Protein AF-A0A0S7EMF2-F1 (afdb_monomer)

Mean predicted aligned error: 13.0 Å

Structure (mmCIF, N/CA/C/O backbone):
data_AF-A0A0S7EMF2-F1
#
_entry.id   AF-A0A0S7EMF2-F1
#
loop_
_atom_site.group_PDB
_atom_site.id
_atom_site.type_symbol
_atom_site.label_atom_id
_atom_site.label_alt_id
_atom_site.label_comp_id
_atom_site.label_asym_id
_atom_site.label_entity_id
_atom_site.label_seq_id
_atom_site.pdbx_PDB_ins_code
_atom_site.Cartn_x
_atom_site.Cartn_y
_atom_site.Cartn_z
_atom_site.occupancy
_atom_site.B_iso_or_equiv
_atom_site.auth_seq_id
_atom_site.auth_comp_id
_atom_site.auth_asym_id
_atom_site.auth_atom_id
_atom_site.pdbx_PDB_model_num
ATOM 1 N N . MET A 1 1 ? -33.535 37.444 -24.839 1.00 36.41 1 MET A N 1
ATOM 2 C CA . MET A 1 1 ? -33.497 36.324 -25.807 1.00 36.41 1 MET A CA 1
ATOM 3 C C . MET A 1 1 ? -33.051 35.074 -25.059 1.00 36.41 1 MET A C 1
ATOM 5 O O . MET A 1 1 ? -32.005 35.110 -24.431 1.00 36.41 1 MET A O 1
ATOM 9 N N . LYS A 1 2 ? -33.898 34.038 -25.018 1.00 32.03 2 LYS A N 1
ATOM 10 C CA . LYS A 1 2 ? -33.643 32.737 -24.376 1.00 32.03 2 LYS A CA 1
ATOM 11 C C . LYS A 1 2 ? -33.110 31.759 -25.428 1.00 32.03 2 LYS A C 1
ATOM 13 O O . LYS A 1 2 ? -33.773 31.595 -26.446 1.00 32.03 2 LYS A O 1
ATOM 18 N N . THR A 1 3 ? -32.023 31.049 -25.145 1.00 31.34 3 THR A N 1
ATOM 19 C CA . THR A 1 3 ? -31.577 29.853 -25.895 1.00 31.34 3 THR A CA 1
ATOM 20 C C . THR A 1 3 ? -30.886 28.922 -24.897 1.00 31.34 3 THR A C 1
ATOM 22 O O . THR A 1 3 ? -29.822 29.252 -24.394 1.00 31.34 3 THR A O 1
ATOM 25 N N . LYS A 1 4 ? -31.631 27.989 -24.292 1.00 31.55 4 LYS A N 1
ATOM 26 C CA . LYS A 1 4 ? -31.914 26.599 -24.718 1.00 31.55 4 LYS A CA 1
ATOM 27 C C . LYS A 1 4 ? -30.734 25.646 -24.477 1.00 31.55 4 LYS A C 1
ATOM 29 O O . LYS A 1 4 ? -29.791 25.591 -25.253 1.00 31.55 4 LYS A O 1
ATOM 34 N N . PHE A 1 5 ? -30.883 24.880 -23.394 1.00 27.97 5 PHE A N 1
ATOM 35 C CA . PHE A 1 5 ? -30.209 23.616 -23.116 1.00 27.97 5 PHE A CA 1
ATOM 36 C C . PHE A 1 5 ? -30.425 22.625 -24.264 1.00 27.97 5 PHE A C 1
ATOM 38 O O . PHE A 1 5 ? -31.537 22.519 -24.786 1.00 27.97 5 PHE A O 1
ATOM 45 N N . ILE A 1 6 ? -29.379 21.876 -24.608 1.00 32.88 6 ILE A N 1
ATOM 46 C CA . ILE A 1 6 ? -29.449 20.742 -25.527 1.00 32.88 6 ILE A CA 1
ATOM 47 C C . ILE A 1 6 ? -28.964 19.515 -24.753 1.00 32.88 6 ILE A C 1
ATOM 49 O O . ILE A 1 6 ? -27.791 19.415 -24.402 1.00 32.88 6 ILE A O 1
ATOM 53 N N . ASN A 1 7 ? -29.901 18.616 -24.456 1.00 26.92 7 ASN A N 1
ATOM 54 C CA . ASN A 1 7 ? -29.639 17.279 -23.936 1.00 26.92 7 ASN A CA 1
ATOM 55 C C . ASN A 1 7 ? -29.044 16.423 -25.060 1.00 26.92 7 ASN A C 1
ATOM 57 O O . ASN A 1 7 ? -29.725 16.147 -26.046 1.00 26.92 7 ASN A O 1
ATOM 61 N N . GLY A 1 8 ? -27.798 15.985 -24.894 1.00 27.83 8 GLY A N 1
ATOM 62 C CA . GLY A 1 8 ? -27.188 14.925 -25.693 1.00 27.83 8 GLY A CA 1
ATOM 63 C C . GLY A 1 8 ? -27.142 13.639 -24.879 1.00 27.83 8 GLY A C 1
ATOM 64 O O . GLY A 1 8 ? -26.197 13.416 -24.129 1.00 27.83 8 GLY A O 1
ATOM 65 N N . VAL A 1 9 ? -28.182 12.815 -25.001 1.00 28.70 9 VAL A N 1
ATOM 66 C CA . VAL A 1 9 ? -28.206 11.446 -24.476 1.00 28.70 9 VAL A CA 1
ATOM 67 C C . VAL A 1 9 ? -27.346 10.598 -25.413 1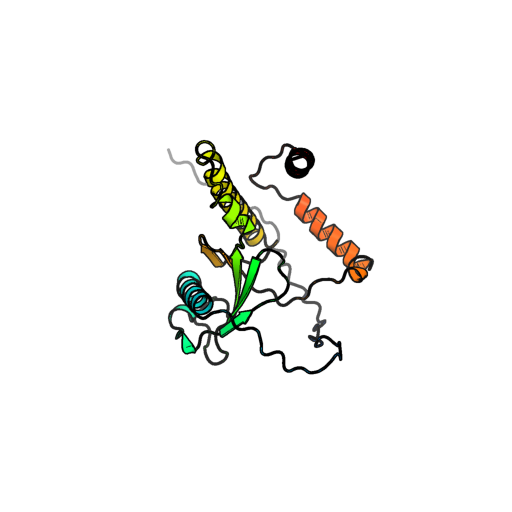.00 28.70 9 VAL A C 1
ATOM 69 O O . VAL A 1 9 ? -27.753 10.336 -26.541 1.00 28.70 9 VAL A O 1
ATOM 72 N N . SER A 1 10 ? -26.152 10.200 -24.971 1.00 29.09 10 SER A N 1
ATOM 73 C CA . SER A 1 10 ? -25.382 9.143 -25.631 1.00 29.09 10 SER A CA 1
ATOM 74 C C . SER A 1 10 ? -25.535 7.868 -24.815 1.00 29.09 10 SER A C 1
ATOM 76 O O . SER A 1 10 ? -25.008 7.740 -23.710 1.00 29.09 10 SER A O 1
ATOM 78 N N . SER A 1 11 ? -26.338 6.955 -25.347 1.00 30.16 11 SER A N 1
ATOM 79 C CA . SER A 1 11 ? -26.525 5.599 -24.857 1.00 30.16 11 SER A CA 1
ATOM 80 C C . SER A 1 11 ? -25.292 4.758 -25.189 1.00 30.16 11 SER A C 1
ATOM 82 O O . SER A 1 11 ? -25.141 4.306 -26.324 1.00 30.16 11 SER A O 1
ATOM 84 N N . SER A 1 12 ? -24.442 4.518 -24.192 1.00 30.59 12 SER A N 1
ATOM 85 C CA . SER A 1 12 ? -23.452 3.438 -24.220 1.00 30.59 12 SER A CA 1
ATOM 86 C C . SER A 1 12 ? -23.908 2.343 -23.253 1.00 30.59 12 SER A C 1
ATOM 88 O O . SER A 1 12 ? -24.332 2.665 -22.140 1.00 30.59 12 SER A O 1
ATOM 90 N N . PRO A 1 13 ? -23.875 1.061 -23.651 1.00 27.44 13 PRO A N 1
ATOM 91 C CA . PRO A 1 13 ? -24.400 -0.018 -22.832 1.00 27.44 13 PRO A CA 1
ATOM 92 C C . PRO A 1 13 ? -23.550 -0.173 -21.570 1.00 27.44 13 PRO A C 1
ATOM 94 O O . PRO A 1 13 ? -22.331 -0.333 -21.635 1.00 27.44 13 PRO A O 1
ATOM 97 N N . SER A 1 14 ? -24.223 -0.128 -20.420 1.00 28.78 14 SER A N 1
ATOM 98 C CA . SER A 1 14 ? -23.693 -0.583 -19.139 1.00 28.78 14 SER A CA 1
ATOM 99 C C . SER A 1 14 ? -23.385 -2.073 -19.262 1.00 28.78 14 SER A C 1
ATOM 101 O O . SER A 1 14 ? -24.259 -2.921 -19.105 1.00 28.78 14 SER A O 1
ATOM 103 N N . MET A 1 15 ? -22.141 -2.391 -19.608 1.00 25.92 15 MET A N 1
ATOM 104 C CA . MET A 1 15 ? -21.583 -3.710 -19.359 1.00 25.92 15 MET A CA 1
ATOM 105 C C . MET A 1 15 ? -21.140 -3.691 -17.903 1.00 25.92 15 MET A C 1
ATOM 107 O O . MET A 1 15 ? -20.011 -3.326 -17.583 1.00 25.92 15 MET A O 1
ATOM 111 N N . SER A 1 16 ? -22.071 -4.027 -17.014 1.00 27.95 16 SER A N 1
ATOM 112 C CA . SER A 1 16 ? -21.753 -4.486 -15.672 1.00 27.95 16 SER A CA 1
ATOM 113 C C . SER A 1 16 ? -20.813 -5.680 -15.816 1.00 27.95 16 SER A C 1
ATOM 115 O O . SER A 1 16 ? -21.239 -6.812 -16.038 1.00 27.95 16 SER A O 1
ATOM 117 N N . LEU A 1 17 ? -19.508 -5.414 -15.741 1.00 30.27 17 LEU A N 1
ATOM 118 C CA . LEU A 1 17 ? -18.501 -6.450 -15.605 1.00 30.27 17 LEU A CA 1
ATOM 119 C C . LEU A 1 17 ? -18.659 -6.991 -14.186 1.00 30.27 17 LEU A C 1
ATOM 121 O O . LEU A 1 17 ? -18.035 -6.522 -13.237 1.00 30.27 17 LEU A O 1
ATOM 125 N N . GLY A 1 18 ? -19.587 -7.936 -14.036 1.00 25.14 18 GLY A N 1
ATOM 126 C CA . GLY A 1 18 ? -19.612 -8.803 -12.878 1.00 25.14 18 GLY A CA 1
ATOM 127 C C . GLY A 1 18 ? -18.210 -9.371 -12.735 1.00 25.14 18 GLY A C 1
ATOM 128 O O . GLY A 1 18 ? -17.687 -9.976 -13.673 1.00 25.14 18 GLY A O 1
ATOM 129 N N . LEU A 1 19 ? -17.587 -9.118 -11.585 1.00 30.31 19 LEU A N 1
ATOM 130 C CA . LEU A 1 19 ? -16.434 -9.881 -11.149 1.00 30.31 19 LEU A CA 1
ATOM 131 C C . LEU A 1 19 ? -16.859 -11.350 -11.235 1.00 30.31 19 LEU A C 1
ATOM 133 O O . LEU A 1 19 ? -17.616 -11.841 -10.396 1.00 30.31 19 LEU A O 1
ATOM 137 N N . LEU A 1 20 ? -16.405 -12.043 -12.276 1.00 26.67 20 LEU A N 1
ATOM 138 C CA . LEU A 1 20 ? -16.342 -13.491 -12.287 1.00 26.67 20 LEU A CA 1
ATOM 139 C C . LEU A 1 20 ? -15.291 -13.840 -11.238 1.00 26.67 20 LEU A C 1
ATOM 141 O O . LEU A 1 20 ? -14.114 -14.021 -11.533 1.00 26.67 20 LEU A O 1
ATOM 145 N N . VAL A 1 21 ? -15.739 -13.863 -9.982 1.00 29.97 21 VAL A N 1
ATOM 146 C CA . VAL A 1 21 ? -15.106 -14.613 -8.909 1.00 29.97 21 VAL A CA 1
ATOM 147 C C . VAL A 1 21 ? -15.189 -16.060 -9.373 1.00 29.97 21 VAL A C 1
ATOM 149 O O . VAL A 1 21 ? -16.163 -16.766 -9.122 1.00 29.97 21 VAL A O 1
ATOM 152 N N . THR A 1 22 ? -14.207 -16.476 -10.168 1.00 30.36 22 THR A N 1
ATOM 153 C CA . THR A 1 22 ? -13.995 -17.882 -10.468 1.00 30.36 22 THR A CA 1
ATOM 154 C C . THR A 1 22 ? -13.831 -18.574 -9.127 1.00 30.36 22 THR A C 1
ATOM 156 O O . THR A 1 22 ? -12.934 -18.231 -8.356 1.00 30.36 22 THR A O 1
ATOM 159 N N . ALA A 1 23 ? -14.758 -19.484 -8.843 1.00 30.70 23 ALA A N 1
ATOM 160 C CA . ALA A 1 23 ? -14.917 -20.223 -7.603 1.00 30.70 23 ALA A CA 1
ATOM 161 C C . ALA A 1 23 ? -13.781 -21.234 -7.371 1.00 30.70 23 ALA A C 1
ATOM 163 O O . ALA A 1 23 ? -14.020 -22.425 -7.214 1.00 30.70 23 ALA A O 1
ATOM 164 N N . ASN A 1 24 ? -12.545 -20.747 -7.311 1.00 29.64 24 ASN A N 1
ATOM 165 C CA . ASN A 1 24 ? -11.439 -21.452 -6.693 1.00 29.64 24 ASN A CA 1
ATOM 166 C C . ASN A 1 24 ? -11.180 -20.738 -5.375 1.00 29.64 24 ASN A C 1
ATOM 168 O O . ASN A 1 24 ? -10.445 -19.754 -5.315 1.00 29.64 24 ASN A O 1
ATOM 172 N N . ALA A 1 25 ? -11.847 -21.211 -4.322 1.00 29.81 25 ALA A N 1
ATOM 173 C CA . ALA A 1 25 ? -11.453 -20.900 -2.962 1.00 29.81 25 ALA A CA 1
ATOM 174 C C . ALA A 1 25 ? -9.990 -21.336 -2.812 1.00 29.81 25 ALA A C 1
ATOM 176 O O . ALA A 1 25 ? -9.698 -22.522 -2.658 1.00 29.81 25 ALA A O 1
ATOM 177 N N . LEU A 1 26 ? -9.064 -20.383 -2.932 1.00 29.53 26 LEU A N 1
ATOM 178 C CA . LEU A 1 26 ? -7.673 -20.592 -2.572 1.00 29.53 26 LEU A CA 1
ATOM 179 C C . LEU A 1 26 ? -7.663 -20.757 -1.059 1.00 29.53 26 LEU A C 1
ATOM 181 O O . LEU A 1 26 ? -7.693 -19.794 -0.296 1.00 29.53 26 LEU A O 1
ATOM 185 N N . HIS A 1 27 ? -7.728 -22.017 -0.647 1.00 28.03 27 HIS A N 1
ATOM 186 C CA . HIS A 1 27 ? -7.485 -22.420 0.717 1.00 28.03 27 HIS A CA 1
ATOM 187 C C . HIS A 1 27 ? -6.097 -21.900 1.088 1.00 28.03 27 HIS A C 1
ATOM 189 O O . HIS A 1 27 ? -5.113 -22.233 0.425 1.00 28.03 27 HIS A O 1
ATOM 195 N N . VAL A 1 28 ? -6.039 -21.040 2.105 1.00 33.50 28 VAL A N 1
ATOM 196 C CA . VAL A 1 28 ? -4.788 -20.598 2.717 1.00 33.50 28 VAL A CA 1
ATOM 197 C C . VAL A 1 28 ? -4.144 -21.848 3.303 1.00 33.50 28 VAL A C 1
ATOM 199 O O . VAL A 1 28 ? -4.496 -22.280 4.398 1.00 33.50 28 VAL A O 1
ATOM 202 N N . GLN A 1 29 ? -3.264 -22.487 2.537 1.00 28.48 29 GLN A N 1
ATOM 203 C CA . GLN A 1 29 ? -2.394 -23.506 3.094 1.00 28.48 29 GLN A CA 1
ATOM 204 C C . GLN A 1 29 ? -1.383 -22.781 3.987 1.00 28.48 29 GLN A C 1
ATOM 206 O O . GLN A 1 29 ? -0.770 -21.813 3.527 1.00 28.48 29 GLN A O 1
ATOM 211 N N . PRO A 1 30 ? -1.233 -23.182 5.259 1.00 31.12 30 PRO A N 1
ATOM 212 C CA . PRO A 1 30 ? -0.135 -22.688 6.069 1.00 31.12 30 PRO A CA 1
ATOM 213 C C . PRO A 1 30 ? 1.178 -23.149 5.429 1.00 31.12 30 PRO A C 1
ATOM 215 O O . PRO A 1 30 ? 1.268 -24.290 4.963 1.00 31.12 30 PRO A O 1
ATOM 218 N N . ASP A 1 31 ? 2.168 -22.253 5.394 1.00 31.53 31 ASP A N 1
ATOM 219 C CA . ASP A 1 31 ? 3.513 -22.522 4.885 1.00 31.53 31 ASP A CA 1
ATOM 220 C C . ASP A 1 31 ? 4.017 -23.862 5.430 1.00 31.53 31 ASP A C 1
ATOM 222 O O . ASP A 1 31 ? 4.249 -24.030 6.630 1.00 31.53 31 ASP A O 1
ATOM 226 N N . THR A 1 32 ? 4.148 -24.851 4.547 1.00 35.28 32 THR A N 1
ATOM 227 C CA . THR A 1 32 ? 4.704 -26.154 4.905 1.00 35.28 32 THR A CA 1
ATOM 228 C C . THR A 1 32 ? 6.218 -26.047 4.824 1.00 35.28 32 THR A C 1
ATOM 230 O O . THR A 1 32 ? 6.848 -26.457 3.854 1.00 35.28 32 THR A O 1
ATOM 233 N N . GLN A 1 33 ? 6.806 -25.469 5.866 1.00 36.78 33 GLN A N 1
ATOM 234 C CA . GLN A 1 33 ? 8.204 -25.688 6.199 1.00 36.78 33 GLN A CA 1
ATOM 235 C C . GLN A 1 33 ? 8.241 -26.183 7.645 1.00 36.78 33 GLN A C 1
ATOM 237 O O . GLN A 1 33 ? 8.227 -25.407 8.599 1.00 36.78 33 GLN A O 1
ATOM 242 N N . GLU A 1 34 ? 8.200 -27.510 7.805 1.00 37.88 34 GLU A N 1
ATOM 243 C CA . GLU A 1 34 ? 8.596 -28.158 9.053 1.00 37.88 34 GLU A CA 1
ATOM 244 C C . GLU A 1 34 ? 10.097 -27.938 9.239 1.00 37.88 34 GLU A C 1
ATOM 246 O O . GLU A 1 34 ? 10.919 -28.764 8.857 1.00 37.88 34 GLU A O 1
ATOM 251 N N . ASP A 1 35 ? 10.456 -26.799 9.818 1.00 34.19 35 ASP A N 1
ATOM 252 C CA . ASP A 1 35 ? 11.745 -26.634 10.461 1.00 34.19 35 ASP A CA 1
ATOM 253 C C . ASP A 1 35 ? 11.495 -26.048 11.853 1.00 34.19 35 ASP A C 1
ATOM 255 O O . ASP A 1 35 ? 11.068 -24.908 12.004 1.00 34.19 35 ASP A O 1
ATOM 259 N N . SER A 1 36 ? 11.679 -26.897 12.867 1.00 35.00 36 SER A N 1
ATOM 260 C CA . SER A 1 36 ? 11.923 -26.516 14.260 1.00 35.00 36 SER A CA 1
ATOM 261 C C . SER A 1 36 ? 10.901 -25.552 14.894 1.00 35.00 36 SER A C 1
ATOM 263 O O . SER A 1 36 ? 11.051 -24.335 14.849 1.00 35.00 36 SER A O 1
ATOM 265 N N . ARG A 1 37 ? 9.883 -26.097 15.583 1.00 40.19 37 ARG A N 1
ATOM 266 C CA . ARG A 1 37 ? 8.954 -25.340 16.451 1.00 40.19 37 ARG A CA 1
ATOM 267 C C . ARG A 1 37 ? 9.682 -24.693 17.642 1.00 40.19 37 ARG A C 1
ATOM 269 O O . ARG A 1 37 ? 9.501 -25.110 18.784 1.00 40.19 37 ARG A O 1
ATOM 276 N N . GLU A 1 38 ? 10.451 -23.640 17.410 1.00 36.47 38 GLU A N 1
ATOM 277 C CA . GLU A 1 38 ? 10.549 -22.568 18.390 1.00 36.47 38 GLU A CA 1
ATOM 278 C C . GLU A 1 38 ? 9.255 -21.761 18.293 1.00 36.47 38 GLU A C 1
ATOM 280 O O . GLU A 1 38 ? 8.852 -21.313 17.222 1.00 36.47 38 GLU A O 1
ATOM 285 N N . LEU A 1 39 ? 8.562 -21.607 19.421 1.00 42.75 39 LEU A N 1
ATOM 286 C CA . LEU A 1 39 ? 7.457 -20.665 19.574 1.00 42.75 39 LEU A CA 1
ATOM 287 C C . LEU A 1 39 ? 8.013 -19.246 19.386 1.00 42.75 39 LEU A C 1
ATOM 289 O O . LEU A 1 39 ? 8.280 -18.543 20.363 1.00 42.75 39 LEU A O 1
ATOM 293 N N . VAL A 1 40 ? 8.224 -18.828 18.136 1.00 49.72 40 VAL A N 1
ATOM 294 C CA . VAL A 1 40 ? 8.578 -17.453 17.797 1.00 49.72 40 VAL A CA 1
ATOM 295 C C . VAL A 1 40 ? 7.372 -16.616 18.186 1.00 49.72 40 VAL A C 1
ATOM 297 O O . VAL A 1 40 ? 6.363 -16.572 17.482 1.00 49.72 40 VAL A O 1
ATOM 300 N N . ARG A 1 41 ? 7.441 -16.000 19.370 1.00 54.31 41 ARG A N 1
ATOM 301 C CA . ARG A 1 41 ? 6.449 -15.011 19.788 1.00 54.31 41 ARG A CA 1
ATOM 302 C C . ARG A 1 41 ? 6.333 -13.992 18.654 1.00 54.31 41 ARG A C 1
ATOM 304 O O . ARG A 1 41 ? 7.382 -13.525 18.198 1.00 54.31 41 ARG A O 1
ATOM 311 N N . PRO A 1 42 ? 5.112 -13.655 18.196 1.00 63.16 42 PRO A N 1
ATOM 312 C CA . PRO A 1 42 ? 4.952 -12.622 17.194 1.00 63.16 42 PRO A CA 1
ATOM 313 C C . PRO A 1 42 ? 5.669 -11.382 17.706 1.00 63.16 42 PRO A C 1
ATOM 315 O O . PRO A 1 42 ? 5.401 -10.912 18.814 1.00 63.16 42 PRO A O 1
ATOM 318 N N . GLU A 1 43 ? 6.649 -10.930 16.931 1.00 76.00 43 GLU A N 1
ATOM 319 C CA . GLU A 1 43 ? 7.435 -9.753 17.252 1.00 76.00 43 GLU A CA 1
ATOM 320 C C . GLU A 1 43 ? 6.456 -8.594 17.422 1.00 76.00 43 GLU A C 1
ATOM 322 O O . GLU A 1 43 ? 5.733 -8.237 16.489 1.00 76.00 43 GLU A O 1
ATOM 327 N N . GLN A 1 44 ? 6.343 -8.084 18.646 1.00 82.62 44 GLN A N 1
ATOM 328 C CA . GLN A 1 44 ? 5.422 -6.998 18.930 1.00 82.62 44 GLN A CA 1
ATOM 329 C C . GLN A 1 44 ? 6.101 -5.664 18.619 1.00 82.62 44 GLN A C 1
ATOM 331 O O . GLN A 1 44 ? 7.292 -5.506 18.906 1.00 82.62 44 GLN A O 1
ATOM 336 N N . PRO A 1 45 ? 5.370 -4.696 18.039 1.00 87.56 45 PRO A N 1
ATOM 337 C 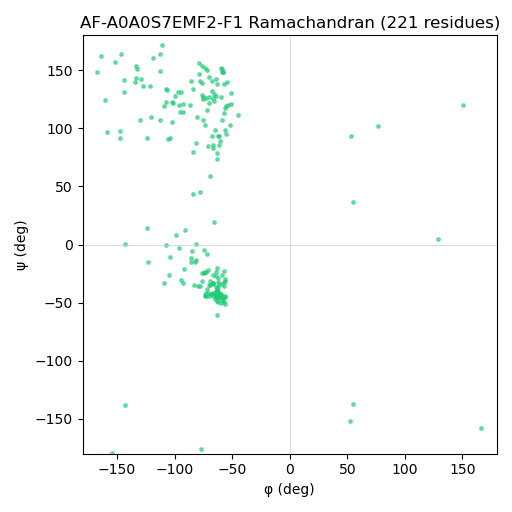CA . PRO A 1 45 ? 5.890 -3.345 17.902 1.00 87.56 45 PRO A CA 1
ATOM 338 C C . PRO A 1 45 ? 6.229 -2.772 19.278 1.00 87.56 45 PRO A C 1
ATOM 340 O O . PRO A 1 45 ? 5.586 -3.098 20.278 1.00 87.56 45 PRO A O 1
ATOM 343 N N . ASP A 1 46 ? 7.210 -1.872 19.324 1.00 90.12 46 ASP A N 1
ATOM 344 C CA . ASP A 1 46 ? 7.486 -1.123 20.543 1.00 90.12 46 ASP A CA 1
ATOM 345 C C . ASP A 1 46 ? 6.242 -0.308 20.979 1.00 90.12 46 ASP A C 1
ATOM 347 O O . ASP A 1 46 ? 5.420 0.074 20.132 1.00 90.12 46 ASP A O 1
ATOM 351 N N . PRO A 1 47 ? 6.076 -0.026 22.287 1.00 93.62 47 PRO A N 1
ATOM 352 C CA . PRO A 1 47 ? 4.878 0.641 22.801 1.00 93.62 47 PRO A CA 1
ATOM 353 C C . PRO A 1 47 ? 4.595 2.005 22.159 1.00 93.62 47 PRO A C 1
ATOM 355 O O . PRO A 1 47 ? 3.435 2.382 21.991 1.00 93.62 47 PRO A O 1
ATOM 358 N N . GLU A 1 48 ? 5.636 2.745 21.768 1.00 93.25 48 GLU A N 1
ATOM 359 C CA . GLU A 1 48 ? 5.479 4.046 21.119 1.00 93.25 48 GLU A CA 1
ATOM 360 C C . GLU A 1 48 ? 4.907 3.890 19.704 1.00 93.25 48 GLU A C 1
ATOM 362 O O . GLU A 1 48 ? 3.966 4.597 19.333 1.00 93.25 48 GLU A O 1
ATOM 367 N N . THR A 1 49 ? 5.423 2.933 18.930 1.00 92.88 49 THR A N 1
ATOM 368 C CA . THR A 1 49 ? 4.898 2.590 17.604 1.00 92.88 49 THR A CA 1
ATOM 369 C C . THR A 1 49 ? 3.452 2.109 17.686 1.00 92.88 49 THR A C 1
ATOM 371 O O . THR A 1 49 ? 2.622 2.581 16.906 1.00 92.88 49 THR A O 1
ATOM 374 N N . ARG A 1 50 ? 3.115 1.238 18.651 1.00 95.81 50 ARG A N 1
ATOM 375 C CA . ARG A 1 50 ? 1.728 0.792 18.881 1.00 95.81 50 ARG A CA 1
ATOM 376 C C . ARG A 1 50 ? 0.800 1.978 19.139 1.00 95.81 50 ARG A C 1
ATOM 378 O O . ARG A 1 50 ? -0.229 2.100 18.477 1.00 95.81 50 ARG A O 1
ATOM 385 N N . ARG A 1 51 ? 1.181 2.875 20.052 1.00 96.69 51 ARG A N 1
ATOM 386 C CA . ARG A 1 51 ? 0.367 4.042 20.409 1.00 96.69 51 ARG A CA 1
ATOM 387 C C . ARG A 1 51 ? 0.169 4.994 19.231 1.00 96.69 51 ARG A C 1
ATOM 389 O O . ARG A 1 51 ? -0.938 5.474 19.007 1.00 96.69 51 ARG A O 1
ATOM 396 N N . LYS A 1 52 ? 1.216 5.259 18.444 1.00 96.25 52 LYS A N 1
ATOM 397 C CA . LYS A 1 52 ? 1.099 6.090 17.233 1.00 96.25 52 LYS A CA 1
ATOM 398 C C . LYS A 1 52 ? 0.190 5.446 16.186 1.00 96.25 52 LYS A C 1
ATOM 400 O O . LYS A 1 52 ? -0.671 6.129 15.644 1.00 96.25 52 LYS A O 1
ATOM 405 N N . ALA A 1 53 ? 0.340 4.142 15.949 1.00 97.25 53 ALA A N 1
ATOM 406 C CA . ALA A 1 53 ? -0.517 3.388 15.038 1.00 97.25 53 ALA A CA 1
ATOM 407 C C . ALA A 1 53 ? -1.996 3.472 15.439 1.00 97.25 53 ALA A C 1
ATOM 409 O O . ALA A 1 53 ? -2.835 3.760 14.586 1.00 97.25 53 ALA A O 1
ATOM 410 N N . TYR A 1 54 ? -2.294 3.308 16.733 1.00 97.81 54 TYR A N 1
ATOM 411 C CA . TYR A 1 54 ? -3.634 3.492 17.292 1.00 97.81 54 TYR A CA 1
ATOM 412 C C . TYR A 1 54 ? -4.186 4.892 16.993 1.00 97.81 54 TYR A C 1
ATOM 414 O O . TYR A 1 54 ? -5.277 5.024 16.437 1.00 97.81 54 TYR A O 1
ATOM 422 N N . LEU A 1 55 ? -3.413 5.941 17.300 1.00 97.50 55 LEU A N 1
ATOM 423 C CA . LEU A 1 55 ? -3.834 7.327 17.079 1.00 97.50 55 LEU A CA 1
ATOM 424 C C . LEU A 1 55 ? -4.103 7.622 15.598 1.00 97.50 55 LEU A C 1
ATOM 426 O O . LEU A 1 55 ? -5.140 8.206 15.290 1.00 97.50 55 LEU A O 1
ATOM 430 N N . TRP A 1 56 ? -3.232 7.174 14.688 1.00 97.94 56 TRP A N 1
ATOM 431 C CA . TRP A 1 56 ? -3.440 7.347 13.248 1.00 97.94 56 TRP A CA 1
ATOM 432 C C . TRP A 1 56 ? -4.671 6.587 12.747 1.00 97.94 56 TRP A C 1
ATOM 434 O O . TRP A 1 56 ? -5.477 7.158 12.018 1.00 97.94 56 TRP A O 1
ATOM 444 N N . CYS A 1 57 ? -4.871 5.329 13.151 1.00 98.06 57 CYS A N 1
ATOM 445 C CA . CYS A 1 57 ? -6.061 4.574 12.740 1.00 98.06 57 CYS A CA 1
ATOM 446 C C . CYS A 1 57 ? -7.345 5.264 13.222 1.00 98.06 57 CYS A C 1
ATOM 448 O O . CYS A 1 57 ? -8.288 5.437 12.452 1.00 98.06 57 CYS A O 1
ATOM 450 N N . ARG A 1 58 ? -7.354 5.740 14.472 1.00 96.62 58 ARG A N 1
ATOM 451 C CA . ARG A 1 58 ? -8.487 6.456 15.069 1.00 96.62 58 ARG A CA 1
ATOM 452 C C . ARG A 1 58 ? -8.800 7.780 14.365 1.00 96.62 58 ARG A C 1
ATOM 454 O O . ARG A 1 58 ? -9.970 8.131 14.206 1.00 96.62 58 ARG A O 1
ATOM 461 N N . GLU A 1 59 ? -7.767 8.525 13.983 1.00 96.38 59 GLU A N 1
ATOM 462 C CA . GLU A 1 59 ? -7.894 9.838 13.346 1.00 96.38 59 GLU A CA 1
ATOM 463 C C . GLU A 1 59 ? -8.359 9.740 11.888 1.00 96.38 59 GLU A C 1
ATOM 465 O O . GLU A 1 59 ? -9.250 10.490 11.500 1.00 96.38 59 GLU A O 1
ATOM 470 N N . PHE A 1 60 ? -7.804 8.806 11.107 1.00 97.12 60 PHE A N 1
ATOM 471 C CA . PHE A 1 60 ? -8.010 8.746 9.655 1.00 97.12 60 PHE A CA 1
ATOM 472 C C . PHE A 1 60 ? -9.146 7.815 9.205 1.00 97.12 60 PHE A C 1
ATOM 474 O O . PHE A 1 60 ? -9.755 8.075 8.171 1.00 97.12 60 PHE A O 1
ATOM 481 N N . LEU A 1 61 ? -9.435 6.725 9.929 1.00 97.00 61 LEU A N 1
ATOM 482 C CA . LEU A 1 61 ? -10.391 5.704 9.461 1.00 97.00 61 LEU A CA 1
ATOM 483 C C . LEU A 1 61 ? -11.829 5.948 9.922 1.00 97.00 61 LEU A C 1
ATOM 485 O O . LEU A 1 61 ? -12.762 5.444 9.303 1.00 97.00 61 LEU A O 1
ATOM 489 N N . HIS A 1 62 ? -12.015 6.725 10.994 1.00 93.06 62 HIS A N 1
ATOM 490 C CA . HIS A 1 62 ? -13.324 7.003 11.593 1.00 93.06 62 HIS A CA 1
ATOM 491 C C . HIS A 1 62 ? -14.133 5.718 11.899 1.00 93.06 62 HIS A C 1
ATOM 493 O O . HIS A 1 62 ? -13.553 4.692 12.247 1.00 93.06 62 HIS A O 1
ATOM 499 N N . GLY A 1 63 ? -15.471 5.779 11.891 1.00 95.81 63 GLY A N 1
ATOM 500 C CA . GLY A 1 63 ? -16.331 4.624 12.185 1.00 95.81 63 GLY A CA 1
ATOM 501 C C . GLY A 1 63 ? -16.021 3.972 13.537 1.00 95.81 63 GLY A C 1
ATOM 502 O O . GLY A 1 63 ? -15.770 4.669 14.528 1.00 95.81 63 GLY A O 1
ATOM 503 N N . ALA A 1 64 ? -15.991 2.638 13.566 1.00 96.88 64 ALA A N 1
ATOM 504 C CA . ALA A 1 64 ? -15.621 1.860 14.747 1.00 96.88 64 ALA A CA 1
ATOM 505 C C . ALA A 1 64 ? -14.224 2.212 15.299 1.00 96.88 64 ALA A C 1
ATOM 507 O O . ALA A 1 64 ? -14.034 2.215 16.515 1.00 96.88 64 ALA A O 1
ATOM 508 N N . TRP A 1 65 ? -13.266 2.606 14.448 1.00 97.75 65 TRP A N 1
ATOM 509 C CA . TRP A 1 65 ? -11.920 2.993 14.892 1.00 97.75 65 TRP A CA 1
ATOM 510 C C . TRP A 1 65 ? -11.928 4.209 15.809 1.00 97.75 65 TRP A C 1
ATOM 512 O O . TRP A 1 65 ? -11.100 4.289 16.712 1.00 97.75 65 TRP A O 1
ATOM 522 N N . LYS A 1 66 ? -12.868 5.146 15.613 1.00 96.12 66 LYS A N 1
ATOM 523 C CA . LYS A 1 66 ? -12.962 6.372 16.421 1.00 96.12 66 LYS A CA 1
ATOM 524 C C . LYS A 1 66 ? -13.273 6.077 17.892 1.00 96.12 66 LYS A C 1
ATOM 526 O O . LYS A 1 66 ? -12.791 6.796 18.766 1.00 96.12 66 LYS A O 1
ATOM 531 N N . GLY A 1 67 ? -14.096 5.057 18.138 1.00 93.56 67 GLY A N 1
ATOM 532 C CA . GLY A 1 67 ? -14.542 4.638 19.469 1.00 93.56 67 GLY A CA 1
ATOM 533 C C . GLY A 1 67 ? -13.728 3.499 20.084 1.00 93.56 67 GLY A C 1
ATOM 534 O O . GLY A 1 67 ? -14.009 3.120 21.216 1.00 93.56 67 GLY A O 1
ATOM 535 N N . LEU A 1 68 ? -12.744 2.955 19.363 1.00 96.19 68 LEU A N 1
ATOM 536 C CA . LEU A 1 68 ? -11.922 1.841 19.827 1.00 96.19 68 LEU A CA 1
ATOM 537 C C . LEU A 1 68 ? -11.032 2.263 21.007 1.00 96.19 68 LEU A C 1
ATOM 539 O O . LEU A 1 68 ? -10.348 3.293 20.943 1.00 96.19 68 LEU A O 1
ATOM 543 N N . ALA A 1 69 ? -11.013 1.456 22.067 1.00 96.31 69 ALA A N 1
ATOM 544 C CA . ALA A 1 69 ? -10.095 1.628 23.188 1.00 96.31 69 ALA A CA 1
ATOM 545 C C . ALA A 1 69 ? -8.663 1.205 22.794 1.00 96.31 69 ALA A C 1
ATOM 547 O O . ALA A 1 69 ? -8.471 0.382 21.900 1.00 96.31 69 ALA A O 1
ATOM 548 N N . GLU A 1 70 ? -7.633 1.788 23.412 1.00 95.75 70 GLU A N 1
ATOM 549 C CA . GLU A 1 70 ? -6.232 1.521 23.024 1.00 95.75 70 GLU A CA 1
ATOM 550 C C . GLU A 1 70 ? -5.802 0.088 23.389 1.00 95.75 70 GLU A C 1
ATOM 552 O O . GLU A 1 70 ? -4.991 -0.534 22.697 1.00 95.75 70 GLU A O 1
ATOM 557 N N . GLU A 1 71 ? -6.367 -0.453 24.463 1.00 95.12 71 GLU A N 1
ATOM 558 C CA . GLU A 1 71 ? -6.216 -1.832 24.922 1.00 95.12 71 GLU A CA 1
ATOM 559 C C . GLU A 1 71 ? -6.745 -2.852 23.906 1.00 95.12 71 GLU A C 1
ATOM 561 O O . GLU A 1 71 ? -6.102 -3.877 23.682 1.00 95.12 71 GLU A O 1
ATOM 566 N N . ASP A 1 72 ? -7.839 -2.516 23.225 1.00 95.62 72 ASP A N 1
ATOM 567 C CA . ASP A 1 72 ? -8.503 -3.360 22.230 1.00 95.62 72 ASP A CA 1
ATOM 568 C C . ASP A 1 72 ? -7.881 -3.219 20.831 1.00 95.62 72 ASP A C 1
ATOM 570 O O . ASP A 1 72 ? -8.253 -3.923 19.898 1.00 95.62 72 ASP A O 1
ATOM 574 N N . PHE A 1 73 ? -6.929 -2.303 20.641 1.00 96.81 73 PHE A N 1
ATOM 575 C CA . PHE A 1 73 ? -6.266 -2.126 19.353 1.00 96.81 73 PHE A CA 1
ATOM 576 C C . PHE A 1 73 ? -5.347 -3.310 19.032 1.00 96.81 73 PHE A C 1
ATOM 578 O O . PHE A 1 73 ? -4.389 -3.601 19.756 1.00 96.81 73 PHE A O 1
ATOM 585 N N . GLU A 1 74 ? -5.580 -3.975 17.907 1.00 96.31 74 GLU A N 1
ATOM 586 C CA . GLU A 1 74 ? -4.738 -5.077 17.455 1.00 96.31 74 GLU A CA 1
ATOM 587 C C . GLU A 1 74 ? -3.708 -4.587 16.437 1.00 96.31 74 GLU A C 1
ATOM 589 O O . GLU A 1 74 ? -4.026 -3.878 15.480 1.00 96.31 74 GLU A O 1
ATOM 594 N N . ILE A 1 75 ? -2.446 -4.967 16.645 1.00 96.31 75 ILE A N 1
ATOM 595 C CA . ILE A 1 75 ? -1.351 -4.639 15.736 1.00 96.31 75 ILE A CA 1
ATOM 596 C C . ILE A 1 75 ? -0.355 -5.792 15.652 1.00 96.31 75 ILE A C 1
ATOM 598 O O . ILE A 1 75 ? 0.110 -6.303 16.671 1.00 96.31 75 ILE A O 1
ATOM 602 N N . THR A 1 76 ? 0.005 -6.180 14.430 1.00 94.44 76 THR A N 1
ATOM 603 C CA . THR A 1 76 ? 0.998 -7.228 14.161 1.00 94.44 76 THR A CA 1
ATOM 604 C C . THR A 1 76 ? 2.045 -6.742 13.166 1.00 94.44 76 THR A C 1
ATOM 606 O O . THR A 1 76 ? 1.742 -5.986 12.244 1.00 94.44 76 THR A O 1
ATOM 609 N N . VAL A 1 77 ? 3.304 -7.139 13.363 1.00 92.44 77 VAL A N 1
ATOM 610 C CA . VAL A 1 77 ? 4.402 -6.803 12.445 1.00 92.44 77 VAL A CA 1
ATOM 611 C C . VAL A 1 77 ? 4.311 -7.682 11.199 1.00 92.44 77 VAL A C 1
ATOM 613 O O . VAL A 1 77 ? 4.274 -8.906 11.304 1.00 92.44 77 VAL A O 1
ATOM 616 N N . ILE A 1 78 ? 4.336 -7.070 10.013 1.00 90.00 78 ILE A N 1
ATOM 617 C CA . ILE A 1 78 ? 4.445 -7.789 8.739 1.00 90.00 78 ILE A CA 1
ATOM 618 C C . ILE A 1 78 ? 5.912 -7.813 8.306 1.00 90.00 78 ILE A C 1
ATOM 620 O O . ILE A 1 78 ? 6.531 -6.774 8.063 1.00 90.00 78 ILE A O 1
ATOM 624 N N . ARG A 1 79 ? 6.462 -9.022 8.162 1.00 80.06 79 ARG A N 1
ATOM 625 C CA . ARG A 1 79 ? 7.808 -9.245 7.618 1.00 80.06 79 ARG A CA 1
ATOM 626 C C . ARG A 1 79 ? 7.796 -9.136 6.089 1.00 80.06 79 ARG A C 1
ATOM 628 O O . ARG A 1 79 ? 6.812 -9.485 5.446 1.00 80.06 79 ARG A O 1
ATOM 635 N N . GLY A 1 80 ? 8.895 -8.648 5.506 1.00 64.56 80 GLY A N 1
ATOM 636 C CA . GLY A 1 80 ? 9.087 -8.631 4.044 1.00 64.56 80 GLY A CA 1
ATOM 637 C C . GLY A 1 80 ? 9.486 -7.290 3.419 1.00 64.56 80 GLY A C 1
ATOM 638 O O . GLY A 1 80 ? 9.570 -7.197 2.197 1.00 64.56 80 GLY A O 1
ATOM 639 N N . GLY A 1 81 ? 9.738 -6.242 4.210 1.00 59.22 81 GLY A N 1
ATOM 640 C CA . GLY A 1 81 ? 10.264 -4.966 3.714 1.00 59.22 81 GLY A CA 1
ATOM 641 C C . GLY A 1 81 ? 11.730 -4.759 4.096 1.00 59.22 81 GLY A C 1
ATOM 642 O O . GLY A 1 81 ? 12.044 -4.731 5.279 1.00 59.22 81 GLY A O 1
ATOM 643 N N . LEU A 1 82 ? 12.620 -4.549 3.118 1.00 57.59 82 LEU A N 1
ATOM 644 C CA . LEU A 1 82 ? 14.024 -4.181 3.385 1.00 57.59 82 LEU A CA 1
ATOM 645 C C . LEU A 1 82 ? 14.175 -2.721 3.848 1.00 57.59 82 LEU A C 1
ATOM 647 O O . LEU A 1 82 ? 15.147 -2.375 4.511 1.00 57.59 82 LEU A O 1
ATOM 651 N N . SER A 1 83 ? 13.223 -1.854 3.483 1.00 64.56 83 SER A N 1
ATOM 652 C CA . SER A 1 83 ? 13.368 -0.396 3.629 1.00 64.56 83 SER A CA 1
ATOM 653 C C . SER A 1 83 ? 12.278 0.280 4.459 1.00 64.56 83 SER A C 1
ATOM 655 O O . SER A 1 83 ? 12.469 1.419 4.866 1.00 64.56 83 SER A O 1
ATOM 657 N N . ASN A 1 84 ? 11.150 -0.388 4.718 1.00 81.88 84 ASN A N 1
ATOM 658 C CA . ASN A 1 84 ? 9.988 0.177 5.411 1.00 81.88 84 ASN A CA 1
ATOM 659 C C . ASN A 1 84 ? 9.488 -0.799 6.479 1.00 81.88 84 ASN A C 1
ATOM 661 O O . ASN A 1 84 ? 9.467 -2.005 6.230 1.00 81.88 84 ASN A O 1
ATOM 665 N N . LYS A 1 85 ? 9.032 -0.279 7.626 1.00 88.62 85 LYS A N 1
ATOM 666 C CA . LYS A 1 85 ? 8.344 -1.093 8.639 1.00 88.62 85 LYS A CA 1
ATOM 667 C C . LYS A 1 85 ? 6.865 -1.208 8.272 1.00 88.62 85 LYS A C 1
ATOM 669 O O . LYS A 1 85 ? 6.240 -0.203 7.926 1.00 88.62 85 LYS A O 1
ATOM 674 N N . LEU A 1 86 ? 6.327 -2.423 8.335 1.00 92.62 86 LEU A N 1
ATOM 675 C CA . LEU A 1 86 ? 4.942 -2.723 7.987 1.00 92.62 86 LEU A CA 1
ATOM 676 C C . LEU A 1 86 ? 4.213 -3.332 9.172 1.00 92.62 86 LEU A C 1
ATOM 678 O O . LEU A 1 86 ? 4.743 -4.223 9.833 1.00 92.62 86 LEU A O 1
ATOM 682 N N . PHE A 1 87 ? 2.987 -2.874 9.393 1.00 95.12 87 PHE A N 1
ATOM 683 C CA . PHE A 1 87 ? 2.118 -3.392 10.437 1.00 95.12 87 PHE A CA 1
ATOM 684 C C . PHE A 1 87 ? 0.716 -3.619 9.885 1.00 95.12 87 PHE A C 1
ATOM 686 O O . PHE A 1 87 ? 0.212 -2.804 9.115 1.00 95.12 87 PHE A O 1
ATOM 693 N N . LEU A 1 88 ? 0.087 -4.715 10.286 1.00 96.62 88 LEU A N 1
ATOM 694 C CA . LEU A 1 88 ? -1.344 -4.926 10.111 1.00 96.62 88 LEU A CA 1
ATOM 695 C C . LEU A 1 88 ? -2.040 -4.434 11.374 1.00 96.62 88 LEU A C 1
ATOM 697 O O . LEU A 1 88 ? -1.745 -4.929 12.460 1.00 96.62 88 LEU A O 1
ATOM 701 N N . CYS A 1 89 ? -2.935 -3.466 11.221 1.00 97.94 89 CYS A N 1
ATOM 702 C CA . CYS A 1 89 ? -3.784 -2.970 12.296 1.00 97.94 89 CYS A CA 1
ATOM 703 C 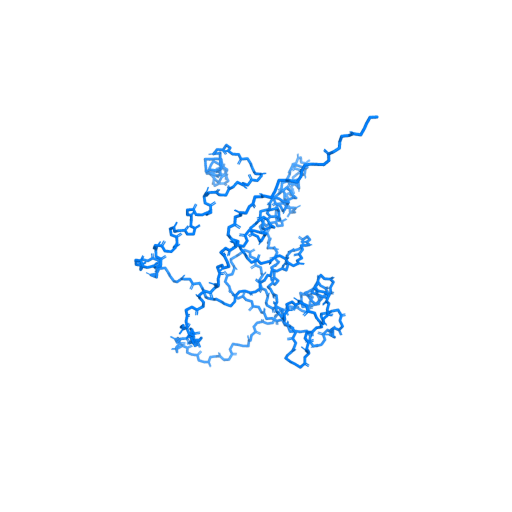C . CYS A 1 89 ? -5.207 -3.486 12.074 1.00 97.94 89 CYS A C 1
ATOM 705 O O . CYS A 1 89 ? -5.713 -3.368 10.954 1.00 97.94 89 CYS A O 1
ATOM 707 N N . SER A 1 90 ? -5.855 -4.028 13.106 1.00 97.56 90 SER A N 1
ATOM 708 C CA . SER A 1 90 ? -7.212 -4.594 13.027 1.00 97.56 90 SER A CA 1
ATOM 709 C C . SER A 1 90 ? -8.126 -4.125 14.160 1.00 97.56 90 SER A C 1
ATOM 711 O O . SER A 1 90 ? -7.680 -3.791 15.258 1.00 97.56 90 SER A O 1
ATOM 713 N N . LEU A 1 91 ? -9.426 -4.085 13.861 1.00 97.06 91 LEU A N 1
ATOM 714 C CA . LEU A 1 91 ? -10.484 -4.077 14.869 1.00 97.06 91 LEU A CA 1
ATOM 715 C C . LEU A 1 91 ? -10.670 -5.503 15.411 1.00 97.06 91 LEU A C 1
ATOM 717 O O . LEU A 1 91 ? -10.703 -6.429 14.595 1.00 97.06 91 LEU A O 1
ATOM 721 N N . PRO A 1 92 ? -10.905 -5.685 16.722 1.00 95.88 92 PRO A N 1
ATOM 722 C CA . PRO A 1 92 ? -11.274 -6.983 17.278 1.00 95.88 92 PRO A CA 1
ATOM 723 C C . PRO A 1 92 ? -12.541 -7.544 16.638 1.00 95.88 92 PRO A C 1
ATOM 725 O O . PRO A 1 92 ? -13.473 -6.796 16.325 1.00 95.88 92 PRO A O 1
ATOM 728 N N . ASP A 1 93 ? -12.633 -8.868 16.538 1.00 92.56 93 ASP A N 1
ATOM 729 C CA . ASP A 1 93 ? -13.812 -9.566 15.999 1.00 92.56 93 ASP A CA 1
ATOM 730 C C . ASP A 1 93 ? -15.108 -9.260 16.769 1.00 92.56 93 ASP A C 1
ATOM 732 O O . ASP A 1 93 ? -16.198 -9.310 16.200 1.00 92.56 93 ASP A O 1
ATOM 736 N N . SER A 1 94 ? -15.000 -8.893 18.050 1.00 92.56 94 SER A N 1
ATOM 737 C CA . SER A 1 94 ? -16.131 -8.489 18.894 1.00 92.56 94 SER A CA 1
ATOM 738 C C . SER A 1 94 ? -16.722 -7.122 18.527 1.00 92.56 94 SER A C 1
ATOM 740 O O . SER A 1 94 ? -17.875 -6.845 18.859 1.00 92.56 94 SER A O 1
ATOM 742 N N . VAL A 1 95 ? -15.962 -6.260 17.845 1.00 92.12 95 VAL A N 1
ATOM 743 C CA . VAL A 1 95 ? -16.383 -4.907 17.464 1.00 92.12 95 VAL A CA 1
ATOM 744 C C . VAL A 1 95 ? -16.941 -4.938 16.048 1.00 92.12 95 VAL A C 1
ATOM 746 O O . VAL A 1 95 ? -16.197 -5.165 15.098 1.00 92.12 95 VAL A O 1
ATOM 749 N N . GLY A 1 96 ? -18.237 -4.675 15.874 1.00 91.00 96 GLY A N 1
ATOM 750 C CA . GLY A 1 96 ? -18.856 -4.531 14.551 1.00 91.00 96 GLY A CA 1
ATOM 751 C C . GLY A 1 96 ? -18.451 -3.231 13.844 1.00 91.00 96 GLY A C 1
ATOM 752 O O . GLY A 1 96 ? -18.178 -2.225 14.496 1.00 91.00 96 GLY A O 1
ATOM 753 N N . SER A 1 97 ? -18.424 -3.247 12.509 1.00 92.50 97 SER A N 1
ATOM 754 C CA . SER A 1 97 ? -18.263 -2.019 11.716 1.00 92.50 97 SER A CA 1
ATOM 755 C C . SER A 1 97 ? -19.522 -1.148 11.809 1.00 92.50 97 SER A C 1
ATOM 757 O O . SER A 1 97 ? -20.639 -1.665 11.861 1.00 92.50 97 SER A O 1
ATOM 759 N N . VAL A 1 98 ? -19.342 0.171 11.824 1.00 93.44 98 VAL A N 1
ATOM 760 C CA . VAL A 1 98 ? -20.409 1.181 11.899 1.00 93.44 98 VAL A CA 1
ATOM 761 C C . VAL A 1 98 ? -20.837 1.648 10.502 1.00 93.44 98 VAL A C 1
ATOM 763 O O . VAL A 1 98 ? -22.008 1.959 10.292 1.00 93.44 98 VAL A O 1
ATOM 766 N N . GLY A 1 99 ? -19.910 1.689 9.547 1.00 93.00 99 GLY A N 1
ATOM 767 C CA . GLY A 1 99 ? -20.123 2.094 8.162 1.00 93.00 99 GLY A CA 1
ATOM 768 C C . GLY A 1 99 ? -19.295 1.252 7.190 1.00 93.00 99 GLY A C 1
ATOM 769 O O . GLY A 1 99 ? -19.225 0.029 7.310 1.00 93.00 99 GLY A O 1
ATOM 770 N N . ASP A 1 100 ? -18.702 1.910 6.194 1.00 93.06 100 ASP A N 1
ATOM 771 C CA . ASP A 1 100 ? -17.851 1.295 5.172 1.00 93.06 100 ASP A CA 1
ATOM 772 C C . ASP A 1 100 ? -16.360 1.274 5.554 1.00 93.06 100 ASP A C 1
ATOM 774 O O . ASP A 1 100 ? -15.504 0.985 4.710 1.00 93.06 100 ASP A O 1
ATOM 778 N N . GLU A 1 101 ? -16.029 1.553 6.822 1.00 95.62 101 GLU A N 1
ATOM 779 C CA . GLU A 1 101 ? -14.649 1.538 7.283 1.00 95.62 101 GLU A CA 1
ATOM 780 C C . GLU A 1 101 ? -14.034 0.130 7.193 1.00 95.62 101 GLU A C 1
ATOM 782 O O . GLU A 1 101 ? -14.689 -0.882 7.479 1.00 95.62 101 GLU A O 1
ATOM 787 N N . PRO A 1 102 ? -12.744 0.030 6.827 1.00 96.62 102 PRO A N 1
ATOM 788 C CA . PRO A 1 102 ? -12.065 -1.253 6.771 1.00 96.62 102 PRO A CA 1
ATOM 789 C C . PRO A 1 102 ? -11.913 -1.842 8.175 1.00 96.62 102 PRO A C 1
ATOM 791 O O . PRO A 1 102 ? -11.551 -1.139 9.115 1.00 96.62 102 PRO A O 1
ATOM 794 N N . ARG A 1 103 ? -12.094 -3.159 8.312 1.00 96.44 103 ARG A N 1
ATOM 795 C CA . ARG A 1 103 ? -11.801 -3.869 9.572 1.00 96.44 103 ARG A CA 1
ATOM 796 C C . ARG A 1 103 ? -10.311 -4.031 9.846 1.00 96.44 103 ARG A C 1
ATOM 798 O O . ARG A 1 103 ? -9.909 -4.198 10.991 1.00 96.44 103 ARG A O 1
ATOM 805 N N . SER A 1 104 ? -9.501 -3.989 8.794 1.00 97.38 104 SER A N 1
ATOM 806 C CA . SER A 1 104 ? -8.053 -4.117 8.874 1.00 97.38 104 SER A CA 1
ATOM 807 C C . SER A 1 104 ? -7.371 -3.231 7.843 1.00 97.38 104 SER A C 1
ATOM 809 O O . SER A 1 104 ? -7.818 -3.157 6.695 1.00 97.38 104 SER A O 1
ATOM 811 N N . VAL A 1 105 ? -6.256 -2.622 8.224 1.00 98.25 105 VAL A N 1
ATOM 812 C CA . VAL A 1 105 ? -5.455 -1.748 7.363 1.00 98.25 105 VAL A CA 1
ATOM 813 C C . VAL A 1 105 ? -3.979 -2.095 7.459 1.00 98.25 105 VAL A C 1
ATOM 815 O O . VAL A 1 105 ? -3.500 -2.600 8.474 1.00 98.25 105 VAL A O 1
ATOM 818 N N . LEU A 1 106 ? -3.243 -1.793 6.395 1.00 97.44 106 LEU A N 1
ATOM 819 C CA . LEU A 1 106 ? -1.793 -1.871 6.380 1.00 97.44 106 LEU A CA 1
ATOM 820 C C . LEU A 1 106 ? -1.218 -0.500 6.747 1.00 97.44 106 LEU A C 1
ATOM 822 O O . LEU A 1 106 ? -1.343 0.459 5.987 1.00 97.44 106 LEU A O 1
ATOM 826 N N . LEU A 1 107 ? -0.543 -0.415 7.887 1.00 96.62 107 LEU A N 1
ATOM 827 C CA . LEU A 1 107 ? 0.283 0.728 8.249 1.00 96.62 107 LEU A CA 1
ATOM 828 C C . LEU A 1 107 ? 1.685 0.547 7.670 1.00 96.62 107 LEU A C 1
ATOM 830 O O . LEU A 1 107 ? 2.409 -0.388 8.021 1.00 96.62 107 LEU A O 1
ATOM 834 N N . ARG A 1 108 ? 2.098 1.487 6.821 1.00 94.06 108 ARG A N 1
ATOM 835 C CA . ARG A 1 108 ? 3.467 1.581 6.315 1.00 94.06 108 ARG A CA 1
ATOM 836 C C . ARG A 1 108 ? 4.158 2.783 6.924 1.00 94.06 108 ARG A C 1
ATOM 838 O O . ARG A 1 108 ? 3.750 3.912 6.669 1.00 94.06 108 ARG A O 1
ATOM 845 N N . LEU A 1 109 ? 5.240 2.541 7.658 1.00 90.62 109 LEU A N 1
ATOM 846 C CA . LEU A 1 109 ? 6.127 3.597 8.138 1.00 90.62 109 LEU A CA 1
ATOM 847 C C . LEU A 1 109 ? 7.352 3.704 7.236 1.00 90.62 109 LEU A C 1
ATOM 849 O O . LEU A 1 109 ? 8.036 2.707 6.974 1.00 90.62 109 LEU A O 1
ATOM 853 N N . TYR A 1 110 ? 7.619 4.923 6.773 1.00 84.19 110 TYR A N 1
ATOM 854 C CA . TYR A 1 110 ? 8.777 5.233 5.946 1.00 84.19 110 TYR A CA 1
ATOM 855 C C . TYR A 1 110 ? 10.058 5.029 6.750 1.00 84.19 110 TYR A C 1
ATOM 857 O O . TYR A 1 110 ? 10.226 5.602 7.828 1.00 84.19 110 TYR A O 1
ATOM 865 N N . GLY A 1 111 ? 10.957 4.181 6.246 1.00 70.38 111 GLY A N 1
ATOM 866 C CA . GLY A 1 111 ? 12.246 3.955 6.891 1.00 70.38 111 GLY A CA 1
ATOM 867 C C . GLY A 1 111 ? 13.252 5.078 6.646 1.00 70.38 111 GLY A C 1
ATOM 868 O O . GLY A 1 111 ? 12.980 6.084 5.983 1.00 70.38 111 GLY A O 1
ATOM 869 N N . ALA A 1 112 ? 14.466 4.861 7.156 1.00 54.06 112 ALA A N 1
ATOM 870 C CA . ALA A 1 112 ? 15.546 5.839 7.134 1.00 54.06 112 ALA A CA 1
ATOM 871 C C . ALA A 1 112 ? 15.909 6.331 5.724 1.00 54.06 112 ALA A C 1
ATOM 873 O O . ALA A 1 112 ? 16.437 7.417 5.609 1.00 54.06 112 ALA A O 1
ATOM 874 N N . ILE A 1 113 ? 15.628 5.597 4.642 1.00 52.66 113 ILE A N 1
ATOM 875 C CA . ILE A 1 113 ? 16.019 6.011 3.279 1.00 52.66 113 ILE A CA 1
ATOM 876 C C . ILE A 1 113 ? 15.195 7.207 2.784 1.00 52.66 113 ILE A C 1
ATOM 878 O O . ILE A 1 113 ? 15.762 8.150 2.236 1.00 52.66 113 ILE A O 1
ATOM 882 N N . LEU A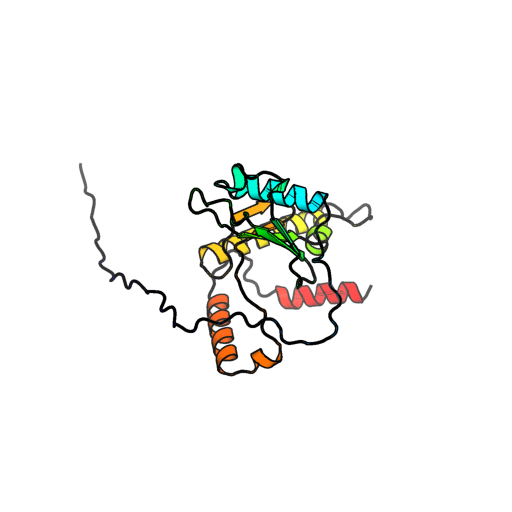 1 114 ? 13.884 7.220 3.043 1.00 51.28 114 LEU A N 1
ATOM 883 C CA . LEU A 1 114 ? 13.055 8.400 2.778 1.00 51.28 114 LEU A CA 1
ATOM 884 C C . LEU A 1 114 ? 13.386 9.527 3.770 1.00 51.28 114 LEU A C 1
ATOM 886 O O . LEU A 1 114 ? 13.436 10.687 3.378 1.00 51.28 114 LEU A O 1
ATOM 890 N N . GLN A 1 115 ? 13.715 9.192 5.025 1.00 46.28 115 GLN A N 1
ATOM 891 C CA . GLN A 1 115 ? 14.083 10.173 6.057 1.00 46.28 115 GLN A CA 1
ATOM 892 C C . GLN A 1 115 ? 15.510 10.745 5.925 1.00 46.28 115 GLN A C 1
ATOM 894 O O . GLN A 1 115 ? 15.763 11.853 6.391 1.00 46.28 115 GLN A O 1
ATOM 899 N N . MET A 1 116 ? 16.448 10.042 5.284 1.00 44.16 116 MET A N 1
ATOM 900 C CA . MET A 1 116 ? 17.825 10.491 5.022 1.00 44.16 116 MET A CA 1
ATOM 901 C C . MET A 1 116 ? 17.853 11.564 3.939 1.00 44.16 116 MET A C 1
ATOM 903 O O . MET A 1 116 ? 18.740 12.411 3.940 1.00 44.16 116 MET A O 1
ATOM 907 N N . SER A 1 117 ? 16.833 11.598 3.080 1.00 42.97 117 SER A N 1
ATOM 908 C CA . SER A 1 117 ? 16.591 12.750 2.218 1.00 42.97 117 SER A CA 1
ATOM 909 C C . SER A 1 117 ? 16.064 13.968 2.996 1.00 42.97 117 SER A C 1
ATOM 911 O O . SER A 1 117 ? 15.972 15.049 2.431 1.00 42.97 117 SER A O 1
ATOM 913 N N . CYS A 1 118 ? 15.735 13.822 4.286 1.00 37.88 118 CYS A N 1
ATOM 914 C CA . CYS A 1 118 ? 15.272 14.903 5.158 1.00 37.88 118 CYS A CA 1
ATOM 915 C C . CYS A 1 118 ? 16.316 15.298 6.220 1.00 37.88 118 CYS A C 1
ATOM 917 O O . CYS A 1 118 ? 16.371 16.473 6.577 1.00 37.88 118 CYS A O 1
ATOM 919 N N . ASN A 1 119 ? 17.125 14.354 6.729 1.00 39.06 119 ASN A N 1
ATOM 920 C CA . ASN A 1 119 ? 18.011 14.549 7.885 1.00 39.06 119 ASN A CA 1
ATOM 921 C C . ASN A 1 119 ? 19.323 13.734 7.802 1.00 39.06 119 ASN A C 1
ATOM 923 O O . ASN A 1 119 ? 19.343 12.568 8.188 1.00 39.06 119 ASN A O 1
ATOM 927 N N . LYS A 1 120 ? 20.412 14.383 7.359 1.00 39.28 120 LYS A N 1
ATOM 928 C CA . LYS A 1 120 ? 21.764 14.490 7.972 1.00 39.28 120 LYS A CA 1
ATOM 929 C C . LYS A 1 120 ? 22.850 14.659 6.904 1.00 39.28 120 LYS A C 1
ATOM 931 O O . LYS A 1 120 ? 23.120 13.764 6.113 1.00 39.28 120 LYS A O 1
ATOM 936 N N . GLY A 1 121 ? 23.560 15.775 7.008 1.00 34.62 121 GLY A N 1
ATOM 937 C CA . GLY A 1 121 ? 24.906 15.950 6.489 1.00 34.62 121 GLY A CA 1
ATOM 938 C C . GLY A 1 121 ? 25.557 17.112 7.227 1.00 34.62 121 GLY A C 1
ATOM 939 O O . GLY A 1 121 ? 25.321 18.266 6.884 1.00 34.62 121 GLY A O 1
ATOM 940 N N . ASP A 1 122 ? 26.351 16.816 8.257 1.00 45.41 122 ASP A N 1
ATOM 941 C CA . ASP A 1 122 ? 27.245 17.783 8.898 1.00 45.41 122 ASP A CA 1
ATOM 942 C C . ASP A 1 122 ? 28.253 18.302 7.861 1.00 45.41 122 ASP A C 1
ATOM 944 O O . ASP A 1 122 ? 29.318 17.735 7.653 1.00 45.41 122 ASP A O 1
ATOM 948 N N . SER A 1 123 ? 27.904 19.375 7.153 1.00 42.53 123 SER A N 1
ATOM 949 C CA . SER A 1 123 ? 28.853 20.209 6.416 1.00 42.53 123 SER A CA 1
ATOM 950 C C . SER A 1 123 ? 28.220 21.576 6.152 1.00 42.53 123 SER A C 1
ATOM 952 O O . SER A 1 123 ? 27.122 21.700 5.612 1.00 42.53 123 SER A O 1
ATOM 954 N N . ARG A 1 124 ? 28.911 22.630 6.592 1.00 47.38 124 ARG A N 1
ATOM 955 C CA . ARG A 1 124 ? 28.424 24.015 6.723 1.00 47.38 124 ARG A CA 1
ATOM 956 C C . ARG A 1 124 ? 28.067 24.748 5.413 1.00 47.38 124 ARG A C 1
ATOM 958 O O . ARG A 1 124 ? 27.933 25.962 5.447 1.00 47.38 124 ARG A O 1
ATOM 965 N N . GLN A 1 125 ? 27.831 24.065 4.289 1.00 42.28 125 GLN A N 1
ATOM 966 C CA . GLN A 1 125 ? 27.499 24.743 3.025 1.00 42.28 125 GLN A CA 1
ATOM 967 C C . GLN A 1 125 ? 26.458 24.042 2.118 1.00 42.28 125 GLN A C 1
ATOM 969 O O . GLN A 1 125 ? 26.125 24.601 1.081 1.00 42.28 125 GLN A O 1
ATOM 974 N N . SER A 1 126 ? 25.894 22.876 2.480 1.00 44.97 126 SER A N 1
ATOM 975 C CA . SER A 1 126 ? 25.022 22.068 1.585 1.00 44.97 126 SER A CA 1
ATOM 976 C C . SER A 1 126 ? 23.619 21.743 2.143 1.00 44.97 126 SER A C 1
ATOM 978 O O . SER A 1 126 ? 22.911 20.881 1.626 1.00 44.97 126 SER A O 1
ATOM 980 N N . ASN A 1 127 ? 23.175 22.425 3.204 1.00 43.34 127 ASN A N 1
ATOM 981 C CA . ASN A 1 127 ? 21.963 22.036 3.944 1.00 43.34 127 ASN A CA 1
ATOM 982 C C . ASN A 1 127 ? 20.618 22.493 3.344 1.00 43.34 127 ASN A C 1
ATOM 984 O O . ASN A 1 127 ? 19.583 21.966 3.743 1.00 43.34 127 ASN A O 1
ATOM 988 N N . LYS A 1 128 ? 20.582 23.442 2.397 1.00 44.69 128 LYS A N 1
ATOM 989 C CA . LYS A 1 128 ? 19.303 23.908 1.815 1.00 44.69 128 LYS A CA 1
ATOM 990 C C . LYS A 1 128 ? 18.778 23.023 0.682 1.00 44.69 128 LYS A C 1
ATOM 992 O O . LYS A 1 128 ? 17.570 22.852 0.577 1.00 44.69 128 LYS A O 1
ATOM 997 N N . GLU A 1 129 ? 19.658 22.447 -0.131 1.00 45.59 129 GLU A N 1
ATOM 998 C CA . GLU A 1 129 ? 19.257 21.646 -1.299 1.00 45.59 129 GLU A CA 1
ATOM 999 C C . GLU A 1 129 ? 18.831 20.223 -0.915 1.00 45.59 129 GLU A C 1
ATOM 1001 O O . GLU A 1 129 ? 17.869 19.693 -1.466 1.00 45.59 129 GLU A O 1
ATOM 1006 N N . ASN A 1 130 ? 19.485 19.627 0.087 1.00 45.62 130 ASN A N 1
ATOM 1007 C CA . ASN A 1 130 ? 19.219 18.246 0.494 1.00 45.62 130 ASN A CA 1
ATOM 1008 C C . ASN A 1 130 ? 17.870 18.078 1.215 1.00 45.62 130 ASN A C 1
ATOM 1010 O O . ASN A 1 130 ? 17.164 17.117 0.943 1.00 45.62 130 ASN A O 1
ATOM 1014 N N . HIS A 1 131 ? 17.459 19.027 2.067 1.00 45.03 131 HIS A N 1
ATOM 1015 C CA . HIS A 1 131 ? 16.166 18.958 2.769 1.00 45.03 131 HIS A CA 1
ATOM 1016 C C . HIS A 1 131 ? 14.965 19.086 1.812 1.00 45.03 131 HIS A C 1
ATOM 1018 O O . HIS A 1 131 ? 13.921 18.468 2.019 1.00 45.03 131 HIS A O 1
ATOM 1024 N N . PHE A 1 132 ? 15.124 19.860 0.734 1.00 50.91 132 PHE A N 1
ATOM 1025 C CA . PHE A 1 132 ? 14.089 20.047 -0.285 1.00 50.91 132 PHE A CA 1
ATOM 1026 C C . PHE A 1 132 ? 13.845 18.772 -1.106 1.00 50.91 132 PHE A C 1
ATOM 1028 O O . PHE A 1 132 ? 12.700 18.465 -1.433 1.00 50.91 132 PHE A O 1
ATOM 1035 N N . GLN A 1 133 ? 14.897 17.989 -1.370 1.00 55.72 133 GLN A N 1
ATOM 1036 C CA . GLN A 1 133 ? 14.800 16.748 -2.146 1.00 55.72 133 GLN A CA 1
ATOM 1037 C C . GLN A 1 133 ? 13.980 15.660 -1.434 1.00 55.72 133 GLN A C 1
ATOM 1039 O O . GLN A 1 133 ? 13.266 14.908 -2.096 1.00 55.72 133 GLN A O 1
ATOM 1044 N N . GLY A 1 134 ? 14.019 15.592 -0.096 1.00 64.50 134 GLY A N 1
ATOM 1045 C CA . GLY A 1 134 ? 13.220 14.616 0.660 1.00 64.50 134 GLY A CA 1
ATOM 1046 C C . GLY A 1 134 ? 11.738 14.948 0.684 1.00 64.50 134 GLY A C 1
ATOM 1047 O O . GLY A 1 134 ? 10.897 14.071 0.482 1.00 64.50 134 GLY A O 1
ATOM 1048 N N . ALA A 1 135 ? 11.415 16.229 0.861 1.00 70.56 135 ALA A N 1
ATOM 1049 C CA . ALA A 1 135 ? 10.043 16.708 0.778 1.00 70.56 135 ALA A CA 1
ATOM 1050 C C . ALA A 1 135 ? 9.459 16.508 -0.631 1.00 70.56 135 ALA A C 1
ATOM 1052 O O . ALA A 1 135 ? 8.334 16.031 -0.762 1.00 70.56 135 ALA A O 1
ATOM 1053 N N . GLU A 1 136 ? 10.232 16.798 -1.682 1.00 77.31 136 GLU A N 1
ATOM 1054 C CA . GLU A 1 136 ? 9.810 16.582 -3.069 1.00 77.31 136 GLU A CA 1
ATOM 1055 C C . GLU A 1 136 ? 9.550 15.095 -3.362 1.00 77.31 136 GLU A C 1
ATOM 1057 O O . GLU A 1 136 ? 8.504 14.752 -3.914 1.00 77.31 136 GLU A O 1
ATOM 1062 N N . ALA A 1 137 ? 10.440 14.197 -2.925 1.00 80.06 137 ALA A N 1
ATOM 1063 C CA . ALA A 1 137 ? 10.256 12.756 -3.089 1.00 80.06 137 ALA A CA 1
ATOM 1064 C C . ALA A 1 137 ? 8.981 12.245 -2.393 1.00 80.06 137 ALA A C 1
ATOM 1066 O O . ALA A 1 137 ? 8.218 11.496 -3.004 1.00 80.06 137 ALA A O 1
ATOM 1067 N N . MET A 1 138 ? 8.702 12.694 -1.162 1.00 82.50 138 MET A N 1
ATOM 1068 C CA . MET A 1 138 ? 7.475 12.330 -0.439 1.00 82.50 138 MET A CA 1
ATOM 1069 C C . MET A 1 138 ? 6.211 12.829 -1.145 1.00 82.50 138 MET A C 1
ATOM 1071 O O . MET A 1 138 ? 5.215 12.104 -1.206 1.00 82.50 138 MET A O 1
ATOM 1075 N N . VAL A 1 139 ? 6.235 14.047 -1.697 1.00 88.50 139 VAL A N 1
ATOM 1076 C CA . VAL A 1 139 ? 5.111 14.595 -2.471 1.00 88.50 139 VAL A CA 1
ATOM 1077 C C . VAL A 1 139 ? 4.874 13.756 -3.726 1.00 88.50 139 VAL A C 1
ATOM 1079 O O . VAL A 1 139 ? 3.745 13.333 -3.974 1.00 88.50 139 VAL A O 1
ATOM 1082 N N . LEU A 1 140 ? 5.927 13.463 -4.494 1.00 89.56 140 LEU A N 1
ATOM 1083 C CA . LEU A 1 140 ? 5.818 12.666 -5.716 1.00 89.56 140 LEU A CA 1
ATOM 1084 C C . LEU A 1 140 ? 5.348 11.234 -5.435 1.00 89.56 140 LEU A C 1
ATOM 1086 O O . LEU A 1 140 ? 4.489 10.730 -6.158 1.00 89.56 140 LEU A O 1
ATOM 1090 N N . GLU A 1 141 ? 5.854 10.593 -4.378 1.00 89.50 141 GLU A N 1
ATOM 1091 C CA . GLU A 1 141 ? 5.410 9.259 -3.959 1.00 89.50 141 GLU A CA 1
ATOM 1092 C C . GLU A 1 141 ? 3.937 9.269 -3.530 1.00 89.50 141 GLU A C 1
ATOM 1094 O O . GLU A 1 141 ? 3.168 8.405 -3.951 1.00 89.50 141 GLU A O 1
ATOM 1099 N N . SER A 1 142 ? 3.518 10.277 -2.761 1.00 91.69 142 SER A N 1
ATOM 1100 C CA . SER A 1 142 ? 2.126 10.433 -2.320 1.00 91.69 142 SER A CA 1
ATOM 1101 C C . SER A 1 142 ? 1.176 10.607 -3.507 1.00 91.69 142 SER A C 1
ATOM 1103 O O . SER A 1 142 ? 0.147 9.935 -3.583 1.00 91.69 142 SER A O 1
ATOM 1105 N N . VAL A 1 143 ? 1.547 11.452 -4.477 1.00 95.31 143 VAL A N 1
ATOM 1106 C CA . VAL A 1 143 ? 0.782 11.648 -5.719 1.00 95.31 143 VAL A CA 1
ATOM 1107 C C . VAL A 1 143 ? 0.738 10.359 -6.541 1.00 95.31 143 VAL A C 1
ATOM 1109 O O . VAL A 1 143 ? -0.317 9.998 -7.060 1.00 95.31 143 VAL A O 1
ATOM 1112 N N . MET A 1 144 ? 1.859 9.640 -6.650 1.00 95.31 144 MET A N 1
ATOM 1113 C CA . MET A 1 144 ? 1.923 8.364 -7.365 1.00 95.31 144 MET A CA 1
ATOM 1114 C C . MET A 1 144 ? 0.972 7.335 -6.757 1.00 95.31 144 MET A C 1
ATOM 1116 O O . MET A 1 144 ? 0.175 6.740 -7.482 1.00 95.31 144 MET A O 1
ATOM 1120 N N . PHE A 1 145 ? 1.042 7.148 -5.438 1.00 96.00 145 PHE A N 1
ATOM 1121 C CA . PHE A 1 145 ? 0.238 6.165 -4.725 1.00 96.00 145 PHE A CA 1
ATOM 1122 C C . PHE A 1 145 ? -1.253 6.491 -4.822 1.00 96.00 145 PHE A C 1
ATOM 1124 O O . PHE A 1 145 ? -2.044 5.611 -5.149 1.00 96.00 145 PHE A O 1
ATOM 1131 N N . ALA A 1 146 ? -1.631 7.758 -4.621 1.00 96.62 146 ALA A N 1
ATOM 1132 C CA . ALA A 1 146 ? -3.017 8.195 -4.754 1.00 96.62 146 ALA A CA 1
ATOM 1133 C C . ALA A 1 146 ? -3.567 7.907 -6.162 1.00 96.62 146 ALA A C 1
ATOM 1135 O O . ALA A 1 146 ? -4.627 7.311 -6.294 1.00 96.62 146 ALA A O 1
ATOM 1136 N N . ILE A 1 147 ? -2.822 8.229 -7.228 1.00 97.56 147 ILE A N 1
ATOM 1137 C CA . ILE A 1 147 ? -3.266 7.941 -8.605 1.00 97.56 147 ILE A CA 1
ATOM 1138 C C . ILE A 1 147 ? -3.416 6.433 -8.856 1.00 97.56 147 ILE A C 1
ATOM 1140 O O . ILE A 1 147 ? -4.326 6.023 -9.578 1.00 97.56 147 ILE A O 1
ATOM 1144 N N . LEU A 1 148 ? -2.525 5.605 -8.303 1.00 97.62 148 LEU A N 1
ATOM 1145 C CA . LEU A 1 148 ? -2.620 4.148 -8.429 1.00 97.62 148 LEU A CA 1
ATOM 1146 C C . LEU A 1 148 ? -3.846 3.593 -7.695 1.00 97.62 148 LEU A C 1
ATOM 1148 O O . LEU A 1 148 ? -4.537 2.744 -8.255 1.00 97.62 148 LEU A O 1
ATOM 1152 N N . ALA A 1 149 ? -4.133 4.098 -6.494 1.00 97.00 149 ALA A N 1
ATOM 1153 C CA . ALA A 1 149 ? -5.316 3.737 -5.718 1.00 97.00 149 ALA A CA 1
ATOM 1154 C C . ALA A 1 149 ? -6.612 4.116 -6.457 1.00 97.00 149 ALA A C 1
ATOM 1156 O O . ALA A 1 149 ? -7.467 3.260 -6.670 1.00 97.00 149 ALA A O 1
ATOM 1157 N N . GLU A 1 150 ? -6.712 5.357 -6.945 1.00 97.06 150 GLU A N 1
ATOM 1158 C CA . GLU A 1 150 ? -7.889 5.869 -7.670 1.00 97.06 150 GLU A CA 1
ATOM 1159 C C . GLU A 1 150 ? -8.159 5.141 -8.996 1.00 97.06 150 GLU A C 1
ATOM 1161 O O . GLU A 1 150 ? -9.277 5.144 -9.504 1.00 97.06 150 GLU A O 1
ATOM 1166 N N . ARG A 1 151 ? -7.135 4.517 -9.591 1.00 96.50 151 ARG A N 1
ATOM 1167 C CA . ARG A 1 151 ? -7.263 3.732 -10.832 1.00 96.50 151 ARG A CA 1
ATOM 1168 C C . ARG A 1 151 ? -7.369 2.227 -10.600 1.00 96.50 151 ARG A C 1
ATOM 1170 O O . ARG A 1 151 ? -7.284 1.474 -11.574 1.00 96.50 151 ARG A O 1
ATOM 1177 N N . GLU A 1 152 ? -7.505 1.796 -9.346 1.00 95.81 152 GLU A N 1
ATOM 1178 C CA . GLU A 1 152 ? -7.568 0.382 -8.954 1.00 95.81 152 GLU A CA 1
ATOM 1179 C C . GLU A 1 152 ? -6.358 -0.424 -9.472 1.00 95.81 152 GLU A C 1
ATOM 1181 O O . GLU A 1 152 ? -6.464 -1.567 -9.918 1.00 95.81 152 GLU A O 1
ATOM 1186 N N . LEU A 1 153 ? -5.185 0.214 -9.472 1.00 95.81 153 LEU A N 1
ATOM 1187 C CA . LEU A 1 153 ? -3.896 -0.367 -9.867 1.00 95.81 153 LEU A CA 1
ATOM 1188 C C . LEU A 1 153 ? -2.972 -0.619 -8.671 1.00 95.81 153 LEU A C 1
ATOM 1190 O O . LEU A 1 153 ? -1.863 -1.124 -8.835 1.00 95.81 153 LEU A O 1
ATOM 1194 N N . GLY A 1 154 ? -3.435 -0.277 -7.474 1.00 95.50 154 GLY A N 1
ATOM 1195 C CA . GLY A 1 154 ? -2.781 -0.550 -6.208 1.00 95.50 154 GLY A CA 1
ATOM 1196 C C . GLY A 1 154 ? -3.804 -0.619 -5.072 1.00 95.50 154 GLY A C 1
ATOM 1197 O O . GLY A 1 154 ? -5.004 -0.469 -5.314 1.00 95.50 154 GLY A O 1
ATOM 1198 N N . PRO A 1 155 ? -3.340 -0.852 -3.836 1.00 97.62 155 PRO A N 1
ATOM 1199 C CA . PRO A 1 155 ? -4.195 -0.818 -2.655 1.00 97.62 155 PRO A CA 1
ATOM 1200 C C . PRO A 1 155 ? -4.878 0.547 -2.495 1.00 97.62 155 PRO A C 1
ATOM 1202 O O . PRO A 1 155 ? -4.283 1.576 -2.825 1.00 97.62 155 PRO A O 1
ATOM 1205 N N . LYS A 1 156 ? -6.095 0.574 -1.934 1.00 97.88 156 LYS A N 1
ATOM 1206 C CA . LYS A 1 156 ? -6.733 1.844 -1.548 1.00 97.88 156 LYS A CA 1
ATOM 1207 C C . LYS A 1 156 ? -5.859 2.614 -0.557 1.00 97.88 156 LYS A C 1
ATOM 1209 O O . LYS A 1 156 ? -5.161 2.023 0.269 1.00 97.88 156 LYS A O 1
ATOM 1214 N N . LEU A 1 157 ? -5.936 3.937 -0.628 1.00 97.88 157 LEU A N 1
ATOM 1215 C CA . LEU A 1 157 ? -5.268 4.847 0.291 1.00 97.88 157 LEU A CA 1
ATOM 1216 C C . LEU A 1 157 ? -6.278 5.371 1.315 1.00 97.88 157 LEU A C 1
ATOM 1218 O O . LEU A 1 157 ? -7.263 5.993 0.929 1.00 97.88 157 LEU A O 1
ATOM 1222 N N . TYR A 1 158 ? -6.020 5.152 2.603 1.00 97.81 158 TYR A N 1
ATOM 1223 C CA . TYR A 1 158 ? -6.895 5.613 3.686 1.00 97.81 158 TYR A CA 1
ATOM 1224 C C . TYR A 1 158 ? -6.354 6.831 4.437 1.00 97.81 158 TYR A C 1
ATOM 1226 O O . TYR A 1 158 ? -7.124 7.604 4.995 1.00 97.81 158 TYR A O 1
ATOM 1234 N N . GLY A 1 159 ? -5.036 7.030 4.458 1.00 96.19 159 GLY A N 1
ATOM 1235 C CA . GLY A 1 159 ? -4.438 8.177 5.135 1.00 96.19 159 GLY A CA 1
ATOM 1236 C C . GLY A 1 159 ? -2.973 8.370 4.778 1.00 96.19 159 GLY A C 1
ATOM 1237 O O . GLY A 1 159 ? -2.261 7.399 4.529 1.00 96.19 159 GLY A O 1
ATOM 1238 N N . ILE A 1 160 ? -2.524 9.625 4.766 1.00 93.75 160 ILE A N 1
ATOM 1239 C CA . ILE A 1 160 ? -1.124 10.016 4.559 1.00 93.75 160 ILE A CA 1
ATOM 1240 C C . ILE A 1 160 ? -0.708 10.946 5.694 1.00 93.75 160 ILE A C 1
ATOM 1242 O O . ILE A 1 160 ? -1.429 11.881 6.036 1.00 93.75 160 ILE A O 1
ATOM 1246 N N . PHE A 1 161 ? 0.484 10.716 6.234 1.00 91.81 161 PHE A N 1
ATOM 1247 C CA . PHE A 1 161 ? 1.115 11.562 7.242 1.00 91.81 161 PHE A CA 1
ATOM 1248 C C . PHE A 1 161 ? 2.642 11.552 7.057 1.00 91.81 161 PHE A C 1
ATOM 1250 O O . PHE A 1 161 ? 3.177 10.688 6.364 1.00 91.81 161 PHE A O 1
ATOM 1257 N N . PRO A 1 162 ? 3.394 12.494 7.657 1.00 87.19 162 PRO A N 1
ATOM 1258 C CA . PRO A 1 162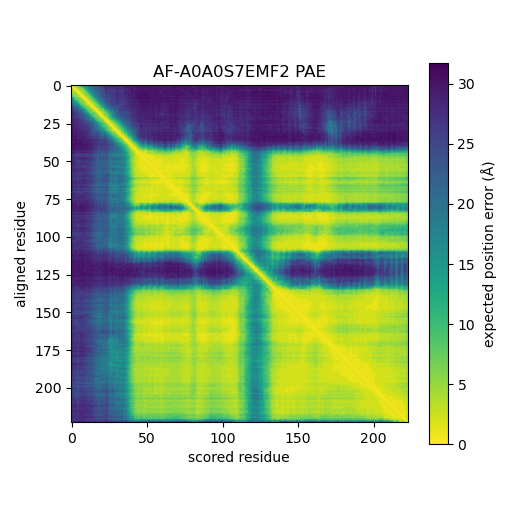 ? 4.837 12.608 7.420 1.00 87.19 162 PRO A CA 1
ATOM 1259 C C . PRO A 1 162 ? 5.638 11.327 7.704 1.00 87.19 162 PRO A C 1
ATOM 1261 O O . PRO A 1 162 ? 6.677 11.091 7.095 1.00 87.19 162 PRO A O 1
ATOM 1264 N N . GLN A 1 163 ? 5.171 10.496 8.638 1.00 89.19 163 GLN A N 1
ATOM 1265 C CA . GLN A 1 163 ? 5.843 9.259 9.035 1.00 89.19 163 GLN A CA 1
ATOM 1266 C C . GLN A 1 163 ? 5.492 8.058 8.145 1.00 89.19 163 GLN A C 1
ATOM 1268 O O . GLN A 1 163 ? 6.174 7.035 8.228 1.00 89.19 163 GLN A O 1
ATOM 1273 N N . GLY A 1 164 ? 4.435 8.135 7.332 1.00 92.50 164 GLY A N 1
ATOM 1274 C CA . GLY A 1 164 ? 3.904 6.956 6.663 1.00 92.50 164 GLY A CA 1
ATOM 1275 C C . GLY A 1 164 ? 2.523 7.129 6.042 1.00 92.50 164 GLY A C 1
ATOM 1276 O O . GLY A 1 164 ? 2.069 8.230 5.731 1.00 92.50 164 GLY A O 1
ATOM 1277 N N . ARG A 1 165 ? 1.847 6.000 5.842 1.00 95.75 165 ARG A N 1
ATOM 1278 C CA . ARG A 1 165 ? 0.493 5.952 5.287 1.00 95.75 165 ARG A CA 1
ATOM 1279 C C . ARG A 1 165 ? -0.283 4.733 5.770 1.00 95.75 165 ARG A C 1
ATOM 1281 O O . ARG A 1 165 ? 0.309 3.723 6.157 1.00 95.75 165 ARG A O 1
ATOM 1288 N N . LEU A 1 166 ? -1.606 4.850 5.711 1.00 98.00 166 LEU A N 1
ATOM 1289 C CA . LEU A 1 166 ? -2.557 3.758 5.894 1.00 98.00 166 LEU A CA 1
ATOM 1290 C C . LEU A 1 166 ? -3.073 3.324 4.524 1.00 98.00 166 LEU A C 1
ATOM 1292 O O . LEU A 1 166 ? -3.624 4.125 3.768 1.00 98.00 166 LEU A O 1
ATOM 1296 N N . GLU A 1 167 ? -2.881 2.051 4.215 1.00 97.69 167 GLU A N 1
ATOM 1297 C CA . GLU A 1 167 ? -3.230 1.424 2.945 1.00 97.69 167 GLU A CA 1
ATOM 1298 C C . GLU A 1 167 ? -4.250 0.305 3.183 1.00 97.69 167 GLU A C 1
ATOM 1300 O O . GLU A 1 167 ? -4.370 -0.247 4.282 1.00 97.69 167 GLU A O 1
ATOM 1305 N N . GLN A 1 168 ? -4.953 -0.093 2.131 1.00 98.00 168 GLN A N 1
ATOM 1306 C CA . GLN A 1 168 ? -5.691 -1.346 2.128 1.00 98.00 168 GLN A CA 1
ATOM 1307 C C . GLN A 1 168 ? -4.751 -2.526 2.363 1.00 98.00 168 GLN A C 1
ATOM 1309 O O . GLN A 1 168 ? -3.770 -2.722 1.644 1.00 98.00 168 GLN A O 1
ATOM 1314 N N . TYR A 1 169 ? -5.095 -3.353 3.348 1.00 96.38 169 TYR A N 1
ATOM 1315 C CA . TYR A 1 169 ? -4.483 -4.663 3.482 1.00 96.38 169 TYR A CA 1
ATOM 1316 C C . TYR A 1 169 ? -5.059 -5.608 2.420 1.00 96.38 169 TYR A C 1
ATOM 1318 O O . TYR A 1 169 ? -6.276 -5.746 2.296 1.00 96.38 169 TYR A O 1
ATOM 1326 N N . VAL A 1 170 ? -4.181 -6.245 1.645 1.00 95.31 170 VAL A N 1
ATOM 1327 C CA . VAL A 1 170 ? -4.549 -7.223 0.613 1.00 95.31 170 VAL A CA 1
ATOM 1328 C C . VAL A 1 170 ? -4.043 -8.598 1.056 1.00 95.31 170 VAL A C 1
ATOM 1330 O O . VAL A 1 170 ? -2.828 -8.826 0.996 1.00 95.31 170 VAL A O 1
ATOM 1333 N N . PRO A 1 171 ? -4.935 -9.514 1.485 1.00 93.38 171 PRO A N 1
ATOM 1334 C CA . PRO A 1 171 ? -4.559 -10.877 1.848 1.00 93.38 171 PRO A CA 1
ATOM 1335 C C . PRO A 1 171 ? -3.901 -11.574 0.654 1.00 93.38 171 PRO A C 1
ATOM 1337 O O . PRO A 1 171 ? -4.546 -11.852 -0.355 1.00 93.38 171 PRO A O 1
ATOM 1340 N N . SER A 1 172 ? -2.587 -11.771 0.725 1.00 92.19 172 SER A N 1
ATOM 1341 C CA . SER A 1 172 ? -1.783 -12.275 -0.389 1.00 92.19 172 SER A CA 1
ATOM 1342 C C . SER A 1 172 ? -0.421 -12.767 0.097 1.00 92.19 172 SER A C 1
ATOM 1344 O O . SER A 1 172 ? 0.041 -12.379 1.171 1.00 92.19 172 SER A O 1
ATOM 1346 N N . ARG A 1 173 ? 0.246 -13.573 -0.733 1.00 92.81 173 ARG A N 1
ATOM 1347 C CA . ARG A 1 173 ? 1.671 -13.900 -0.603 1.00 92.81 173 ARG A CA 1
ATOM 1348 C C . ARG A 1 173 ? 2.463 -13.299 -1.759 1.00 92.81 173 ARG A C 1
ATOM 1350 O O . ARG A 1 173 ? 1.890 -12.879 -2.765 1.00 92.81 173 ARG A O 1
ATOM 1357 N N . LYS A 1 174 ? 3.784 -13.229 -1.608 1.00 91.56 174 LYS A N 1
ATOM 1358 C CA . LYS A 1 174 ? 4.670 -12.892 -2.727 1.00 91.56 174 LYS A CA 1
ATOM 1359 C C . LYS A 1 174 ? 4.869 -14.124 -3.605 1.00 91.56 174 LYS A C 1
ATOM 1361 O O . LYS A 1 174 ? 4.656 -15.246 -3.150 1.00 91.56 174 LYS A O 1
ATOM 1366 N N . LEU A 1 175 ? 5.213 -13.874 -4.864 1.00 95.12 175 LEU A N 1
ATOM 1367 C CA . LEU A 1 175 ? 5.674 -14.929 -5.751 1.00 95.12 175 LEU A CA 1
ATOM 1368 C C . LEU A 1 175 ? 7.112 -15.283 -5.389 1.00 95.12 175 LEU A C 1
ATOM 1370 O O . LEU A 1 175 ? 7.926 -14.383 -5.156 1.00 95.12 175 LEU A O 1
ATOM 1374 N N . ASP A 1 176 ? 7.410 -16.571 -5.401 1.00 95.12 176 ASP A N 1
ATOM 1375 C CA . ASP A 1 176 ? 8.772 -17.069 -5.365 1.00 95.12 176 ASP A CA 1
ATOM 1376 C C . ASP A 1 176 ? 9.425 -16.906 -6.739 1.00 95.12 176 ASP A C 1
ATOM 1378 O O . ASP A 1 176 ? 8.770 -16.898 -7.785 1.00 95.12 176 ASP A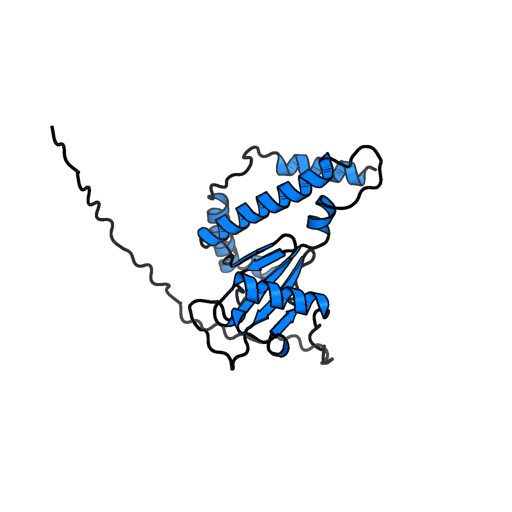 O 1
ATOM 1382 N N . THR A 1 177 ? 10.752 -16.796 -6.762 1.00 97.38 177 THR A N 1
ATOM 1383 C CA . THR A 1 177 ? 11.502 -16.573 -8.007 1.00 97.38 177 THR A CA 1
ATOM 1384 C C . THR A 1 177 ? 11.235 -17.656 -9.057 1.00 97.38 177 THR A C 1
ATOM 1386 O O . THR A 1 177 ? 11.185 -17.351 -10.247 1.00 97.38 177 THR A O 1
ATOM 1389 N N . CYS A 1 178 ? 11.042 -18.913 -8.642 1.00 97.44 178 CYS A N 1
ATOM 1390 C CA . CYS A 1 178 ? 10.745 -20.016 -9.558 1.00 97.44 178 CYS A CA 1
ATOM 1391 C C . CYS A 1 178 ? 9.369 -19.874 -10.230 1.00 97.44 178 CYS A C 1
ATOM 1393 O O . CYS A 1 178 ? 9.235 -20.207 -11.409 1.00 97.44 178 CYS A O 1
ATOM 1395 N N . GLU A 1 179 ? 8.376 -19.312 -9.538 1.00 97.94 179 GLU A N 1
ATOM 1396 C CA . GLU A 1 179 ? 7.015 -19.119 -10.055 1.00 97.94 179 GLU A CA 1
ATOM 1397 C C . GLU A 1 179 ? 6.965 -18.105 -11.201 1.00 97.94 179 GLU A C 1
ATOM 1399 O O . GLU A 1 179 ? 6.112 -18.200 -12.076 1.00 97.94 179 GLU A O 1
ATOM 1404 N N . LEU A 1 180 ? 7.914 -17.165 -11.259 1.00 97.94 180 LEU A N 1
ATOM 1405 C CA . LEU A 1 180 ? 7.990 -16.179 -12.343 1.00 97.94 180 LEU A CA 1
ATOM 1406 C C . LEU A 1 180 ? 8.233 -16.814 -13.722 1.00 97.94 180 LEU A C 1
ATOM 1408 O O . LEU A 1 180 ? 7.968 -16.178 -14.744 1.00 97.94 180 LEU A O 1
ATOM 1412 N N . SER A 1 181 ? 8.752 -18.047 -13.752 1.00 97.69 181 SER A N 1
ATOM 1413 C CA . SER A 1 181 ? 8.974 -18.812 -14.982 1.00 97.69 181 SER A CA 1
ATOM 1414 C C . SER A 1 181 ? 7.748 -19.602 -15.450 1.00 97.69 181 SER A C 1
ATOM 1416 O O . SER A 1 181 ? 7.737 -20.070 -16.589 1.00 97.69 181 SER A O 1
ATOM 1418 N N . ASP A 1 182 ? 6.706 -19.724 -14.617 1.00 98.50 182 ASP A N 1
ATOM 1419 C CA . ASP A 1 182 ? 5.459 -20.370 -15.017 1.00 98.50 182 ASP A CA 1
ATOM 1420 C C . ASP A 1 182 ? 4.783 -19.566 -16.149 1.00 98.50 182 ASP A C 1
ATOM 1422 O O . ASP A 1 182 ? 4.578 -18.355 -16.001 1.00 98.50 182 ASP A O 1
ATOM 1426 N N . PRO A 1 183 ? 4.409 -20.193 -17.283 1.00 98.62 183 PRO A N 1
ATOM 1427 C CA . PRO A 1 183 ? 3.854 -19.466 -18.422 1.00 98.62 183 PRO A CA 1
ATOM 1428 C C . PRO A 1 183 ? 2.574 -18.682 -18.110 1.00 98.62 183 PRO A C 1
ATOM 1430 O O . PRO A 1 183 ? 2.364 -17.612 -18.685 1.00 98.62 183 PRO A O 1
ATOM 1433 N N . SER A 1 184 ? 1.720 -19.189 -17.213 1.00 98.44 184 SER A N 1
ATOM 1434 C CA . SER A 1 184 ? 0.458 -18.534 -16.857 1.00 98.44 184 SER A CA 1
ATOM 1435 C C . SER A 1 184 ? 0.704 -17.296 -15.991 1.00 98.44 184 SER A C 1
ATOM 1437 O O . SER A 1 184 ? 0.187 -16.218 -16.297 1.00 98.44 184 SER A O 1
ATOM 1439 N N . ILE A 1 185 ? 1.586 -17.411 -14.993 1.00 98.31 185 ILE A N 1
ATOM 1440 C CA . ILE A 1 185 ? 2.004 -16.298 -14.133 1.00 98.31 185 ILE A CA 1
ATOM 1441 C C . ILE A 1 185 ? 2.748 -15.244 -14.955 1.00 98.31 185 ILE A C 1
ATOM 1443 O O . ILE A 1 185 ? 2.441 -14.055 -14.870 1.00 98.31 185 ILE A O 1
ATOM 1447 N N . SER A 1 186 ? 3.691 -15.665 -15.800 1.00 98.56 186 SER A N 1
ATOM 1448 C CA . SER A 1 186 ? 4.470 -14.764 -16.652 1.00 98.56 186 SER A CA 1
ATOM 1449 C C . SER A 1 186 ? 3.575 -13.966 -17.609 1.00 98.56 186 SER A C 1
ATOM 1451 O O . SER A 1 186 ? 3.727 -12.747 -17.742 1.00 98.56 186 SER A O 1
ATOM 1453 N N . ALA A 1 187 ? 2.574 -14.620 -18.210 1.00 98.69 187 ALA A N 1
ATOM 1454 C CA . ALA A 1 187 ? 1.587 -13.952 -19.053 1.00 98.69 187 ALA A CA 1
ATOM 1455 C C . ALA A 1 187 ? 0.761 -12.915 -18.272 1.00 98.69 187 ALA A C 1
ATOM 1457 O O . ALA A 1 187 ? 0.506 -11.821 -18.786 1.00 98.69 187 ALA A O 1
ATOM 1458 N N . GLU A 1 188 ? 0.367 -13.210 -17.030 1.00 98.50 188 GLU A N 1
ATOM 1459 C CA . GLU A 1 188 ? -0.343 -12.244 -16.191 1.00 98.50 188 GLU A CA 1
ATOM 1460 C C . GLU A 1 188 ? 0.545 -11.050 -15.805 1.00 98.50 188 GLU A C 1
ATOM 1462 O O . GLU A 1 188 ? 0.109 -9.900 -15.927 1.00 98.50 188 GLU A O 1
ATOM 1467 N N . VAL A 1 189 ? 1.800 -11.290 -15.412 1.00 98.31 189 VAL A N 1
ATOM 1468 C CA . VAL A 1 189 ? 2.780 -10.229 -15.120 1.00 98.31 189 VAL A CA 1
ATOM 1469 C C . VAL A 1 189 ? 2.951 -9.312 -16.332 1.00 98.31 189 VAL A C 1
ATOM 1471 O O . VAL A 1 189 ? 2.892 -8.089 -16.186 1.00 98.31 189 VAL A O 1
ATOM 1474 N N . ALA A 1 190 ? 3.084 -9.878 -17.536 1.00 98.56 190 ALA A N 1
ATOM 1475 C CA . ALA A 1 190 ? 3.201 -9.111 -18.773 1.00 98.56 190 ALA A CA 1
ATOM 1476 C C . ALA A 1 190 ? 1.970 -8.223 -19.029 1.00 98.56 190 ALA A C 1
ATOM 1478 O O . ALA A 1 190 ? 2.118 -7.046 -19.366 1.00 98.56 190 ALA A O 1
ATOM 1479 N N . GLN 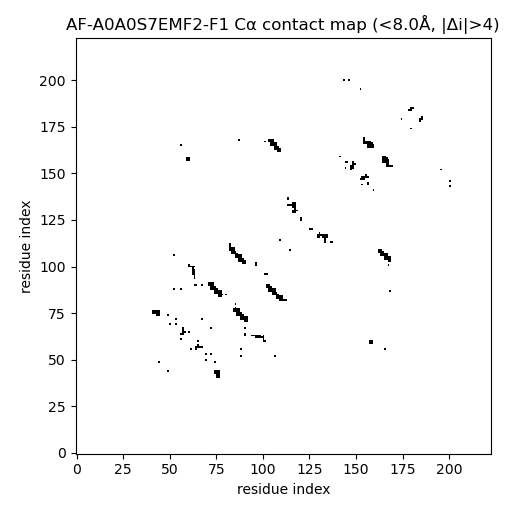A 1 191 ? 0.753 -8.735 -18.807 1.00 98.38 191 GLN A N 1
ATOM 1480 C CA . GLN A 1 191 ? -0.477 -7.944 -18.943 1.00 98.38 191 GLN A CA 1
ATOM 1481 C C . GLN A 1 191 ? -0.540 -6.788 -17.935 1.00 98.38 191 GLN A C 1
ATOM 1483 O O . GLN A 1 191 ? -0.878 -5.657 -18.300 1.00 98.38 191 GLN A O 1
ATOM 1488 N N . LYS A 1 192 ? -0.194 -7.043 -16.666 1.00 97.75 192 LYS A N 1
ATOM 1489 C CA . LYS A 1 192 ? -0.175 -6.007 -15.620 1.00 97.75 192 LYS A CA 1
ATOM 1490 C C . LYS A 1 192 ? 0.889 -4.943 -15.917 1.00 97.75 192 LYS A C 1
ATOM 1492 O O . LYS A 1 192 ? 0.603 -3.752 -15.801 1.00 97.75 192 LYS A O 1
ATOM 1497 N N . MET A 1 193 ? 2.070 -5.353 -16.383 1.00 98.31 193 MET A N 1
ATOM 1498 C CA . MET A 1 193 ? 3.150 -4.452 -16.796 1.00 98.31 193 MET A CA 1
ATOM 1499 C C . MET A 1 193 ? 2.757 -3.594 -18.004 1.00 98.31 193 MET A C 1
ATOM 1501 O O . MET A 1 193 ? 2.975 -2.385 -17.988 1.00 98.31 193 MET A O 1
ATOM 1505 N N . ALA A 1 194 ? 2.110 -4.176 -19.020 1.00 98.38 194 ALA A N 1
ATOM 1506 C CA . ALA A 1 194 ? 1.610 -3.430 -20.175 1.00 98.38 194 ALA A CA 1
ATOM 1507 C C . ALA A 1 194 ? 0.593 -2.352 -19.761 1.00 98.38 194 ALA A C 1
ATOM 1509 O O . ALA A 1 194 ? 0.686 -1.203 -20.200 1.00 98.38 194 ALA A O 1
ATOM 1510 N N . ARG A 1 195 ? -0.336 -2.689 -18.853 1.00 97.38 195 ARG A N 1
ATOM 1511 C CA . ARG A 1 195 ? -1.289 -1.720 -18.287 1.00 97.38 195 ARG A CA 1
ATOM 1512 C C . ARG A 1 195 ? -0.576 -0.611 -17.509 1.00 97.38 195 ARG A C 1
ATOM 1514 O O . ARG A 1 195 ? -0.941 0.554 -17.657 1.00 97.38 195 ARG A O 1
ATOM 1521 N N . PHE A 1 196 ? 0.448 -0.952 -16.725 1.00 96.44 196 PHE A N 1
ATOM 1522 C CA . PHE A 1 196 ? 1.253 0.015 -15.975 1.00 96.44 196 PHE A CA 1
ATOM 1523 C C . PHE A 1 196 ? 2.027 0.968 -16.903 1.00 96.44 196 PHE A C 1
ATOM 1525 O O . PHE A 1 196 ? 1.981 2.182 -16.718 1.00 96.44 196 PHE A O 1
ATOM 1532 N N . HIS A 1 197 ? 2.656 0.456 -17.966 1.00 97.56 197 HIS A N 1
ATOM 1533 C CA . HIS A 1 197 ? 3.350 1.273 -18.971 1.00 97.56 197 HIS A CA 1
ATOM 1534 C C . HIS A 1 197 ? 2.411 2.213 -19.746 1.00 97.56 197 HIS A C 1
ATOM 1536 O O . HIS A 1 197 ? 2.834 3.277 -20.192 1.00 97.56 197 HIS A O 1
ATOM 1542 N N . GLY A 1 198 ? 1.127 1.863 -19.873 1.00 96.44 198 GLY A N 1
ATOM 1543 C CA . GLY A 1 198 ? 0.104 2.716 -20.486 1.00 96.44 198 GLY A CA 1
ATOM 1544 C C . GLY A 1 198 ? -0.359 3.896 -19.619 1.00 96.44 198 GLY A C 1
ATOM 1545 O O . GLY A 1 198 ? -1.170 4.712 -20.067 1.00 96.44 198 GLY A O 1
ATOM 1546 N N . MET A 1 199 ? 0.112 4.016 -18.374 1.00 96.88 199 MET A N 1
ATOM 1547 C CA . MET A 1 199 ? -0.350 5.055 -17.460 1.00 96.88 199 MET A CA 1
ATOM 1548 C C . MET A 1 199 ? 0.175 6.449 -17.816 1.00 96.88 199 MET A C 1
ATOM 1550 O O . MET A 1 199 ? 1.372 6.727 -17.819 1.00 96.88 199 MET A O 1
ATOM 1554 N N . ARG A 1 200 ? -0.750 7.403 -17.964 1.00 96.44 200 ARG A N 1
ATOM 1555 C CA . ARG A 1 200 ? -0.415 8.833 -17.941 1.00 96.44 200 ARG A CA 1
ATOM 1556 C C . ARG A 1 200 ? -0.272 9.314 -16.496 1.00 96.44 200 ARG A C 1
ATOM 1558 O O . ARG A 1 200 ? -1.282 9.402 -15.792 1.00 96.44 200 ARG A O 1
ATOM 1565 N N . MET A 1 201 ? 0.965 9.611 -16.095 1.00 96.56 201 MET A N 1
ATOM 1566 C CA . MET A 1 201 ? 1.345 10.117 -14.766 1.00 96.56 201 MET A CA 1
ATOM 1567 C C . MET A 1 201 ? 1.857 11.566 -14.837 1.00 96.56 201 MET A C 1
ATOM 1569 O O . MET A 1 201 ? 2.479 11.918 -15.839 1.00 96.56 201 MET A O 1
ATOM 1573 N N . PRO A 1 202 ? 1.686 12.406 -13.805 1.00 96.00 202 PRO A N 1
ATOM 1574 C CA . PRO A 1 202 ? 2.103 13.814 -13.809 1.00 96.00 202 PRO A CA 1
ATOM 1575 C C . PRO A 1 202 ? 3.587 14.016 -13.430 1.00 96.00 202 PRO A C 1
ATOM 1577 O O . PRO A 1 202 ? 3.926 14.899 -12.653 1.00 96.00 202 PRO A O 1
ATOM 1580 N N . PHE A 1 203 ? 4.487 13.187 -13.963 1.00 93.75 203 PHE A N 1
ATOM 1581 C CA . PHE A 1 203 ? 5.934 13.259 -13.697 1.00 93.75 203 PHE A CA 1
ATOM 1582 C C . PHE A 1 203 ? 6.734 13.710 -14.921 1.00 93.75 203 PHE A C 1
ATOM 1584 O O . PHE A 1 203 ? 6.198 13.781 -16.030 1.00 93.75 203 PHE A O 1
ATOM 1591 N N . ASN A 1 204 ? 8.030 13.969 -14.743 1.00 91.81 204 ASN A N 1
ATOM 1592 C CA . ASN A 1 204 ? 8.935 14.233 -15.861 1.00 91.81 204 ASN A CA 1
ATOM 1593 C C . ASN A 1 204 ? 8.922 13.050 -16.857 1.00 91.81 204 ASN A C 1
ATOM 1595 O O . ASN A 1 204 ? 8.856 11.892 -16.444 1.00 91.81 204 ASN A O 1
ATOM 1599 N N . LYS A 1 205 ? 8.907 13.353 -18.160 1.00 94.69 205 LYS A N 1
ATOM 1600 C CA . LYS A 1 205 ? 8.839 12.371 -19.254 1.00 94.69 205 LYS A CA 1
ATOM 1601 C C . LYS A 1 205 ? 10.171 12.146 -19.961 1.00 94.69 205 LYS A C 1
ATOM 1603 O O . LYS A 1 205 ? 10.278 11.193 -20.724 1.00 94.69 205 LYS A O 1
ATOM 1608 N N . GLU A 1 206 ? 11.170 12.976 -19.688 1.00 95.75 206 GLU A N 1
ATOM 1609 C CA . GLU A 1 206 ? 12.520 12.772 -20.198 1.00 95.75 206 GLU A CA 1
ATOM 1610 C C . GLU A 1 206 ? 13.121 11.496 -19.581 1.00 95.75 206 GLU A C 1
ATOM 1612 O O . GLU A 1 206 ? 13.114 11.359 -18.349 1.00 95.75 206 GLU A O 1
ATOM 1617 N N . PRO A 1 207 ? 13.675 10.566 -20.384 1.00 95.25 207 PRO A N 1
ATOM 1618 C CA . PRO A 1 207 ? 14.180 9.266 -19.927 1.00 95.25 207 PRO A CA 1
ATOM 1619 C C . PRO A 1 207 ? 15.557 9.367 -19.241 1.00 95.25 207 PRO A C 1
ATOM 1621 O O . PRO A 1 207 ? 16.463 8.573 -19.479 1.00 95.25 207 PRO A O 1
ATOM 1624 N N . LYS A 1 208 ? 15.727 10.349 -18.353 1.00 91.44 208 LYS A N 1
ATOM 1625 C CA . LYS A 1 208 ? 16.990 10.649 -17.661 1.00 91.44 208 LYS A CA 1
ATOM 1626 C C . LYS A 1 208 ? 17.270 9.769 -16.441 1.00 91.44 208 LYS A C 1
ATOM 1628 O O . LYS A 1 208 ? 18.381 9.787 -15.922 1.00 91.44 208 LYS A O 1
ATOM 1633 N N . TRP A 1 209 ? 16.267 9.030 -15.955 1.00 90.50 209 TRP A N 1
ATOM 1634 C CA . TRP A 1 209 ? 16.359 8.307 -14.683 1.00 90.50 209 TRP A CA 1
ATOM 1635 C C . TRP A 1 209 ? 17.470 7.255 -14.682 1.00 90.50 209 TRP A C 1
ATOM 1637 O O . TRP A 1 209 ? 18.244 7.214 -13.733 1.00 90.50 209 TRP A O 1
ATOM 1647 N N . LEU A 1 210 ? 17.585 6.447 -15.742 1.00 92.38 210 LEU A N 1
ATOM 1648 C CA . LEU A 1 210 ? 18.532 5.330 -15.784 1.00 92.38 210 LEU A CA 1
ATOM 1649 C C . LEU A 1 210 ? 19.987 5.817 -15.703 1.00 92.38 210 LEU A C 1
ATOM 1651 O O . LEU A 1 210 ? 20.690 5.502 -14.746 1.00 92.38 210 LEU A O 1
ATOM 1655 N N . PHE A 1 211 ? 20.420 6.629 -16.671 1.00 93.56 211 PHE A N 1
ATOM 1656 C CA . PHE A 1 211 ? 21.797 7.132 -16.722 1.00 93.56 211 PHE A CA 1
ATOM 1657 C C . PHE A 1 211 ? 22.108 8.098 -15.580 1.00 93.56 211 PHE A C 1
ATOM 1659 O O . PHE A 1 211 ? 23.126 7.927 -14.918 1.00 93.56 211 PHE A O 1
ATOM 1666 N N . GLY A 1 212 ? 21.193 9.018 -15.251 1.00 90.69 212 GLY A N 1
ATOM 1667 C CA . GLY A 1 212 ? 21.394 9.936 -14.128 1.00 90.69 212 GLY A CA 1
ATOM 1668 C C . GLY A 1 212 ? 21.538 9.215 -12.782 1.00 90.69 212 GLY A C 1
ATOM 1669 O O . GLY A 1 212 ? 22.316 9.641 -11.930 1.00 90.69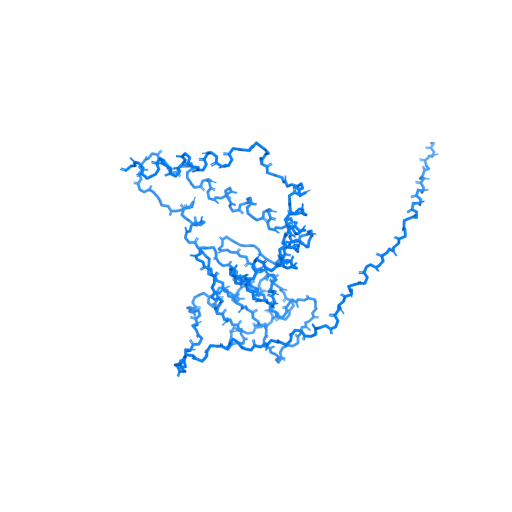 212 GLY A O 1
ATOM 1670 N N . THR A 1 213 ? 20.837 8.092 -12.584 1.00 88.75 213 THR A N 1
ATOM 1671 C CA . THR A 1 213 ? 20.984 7.267 -11.373 1.00 88.75 213 THR A CA 1
ATOM 1672 C C . THR A 1 213 ? 22.303 6.496 -11.373 1.00 88.75 213 THR A C 1
ATOM 1674 O O . THR A 1 213 ? 22.990 6.489 -10.352 1.00 88.75 213 THR A O 1
ATOM 1677 N N . MET A 1 214 ? 22.691 5.889 -12.502 1.00 92.00 214 MET A N 1
ATOM 1678 C CA . MET A 1 214 ? 23.977 5.187 -12.622 1.00 92.00 214 MET A CA 1
ATOM 1679 C C . MET A 1 214 ? 25.163 6.120 -12.357 1.00 92.00 214 MET A C 1
ATOM 1681 O O . MET A 1 214 ? 26.034 5.780 -11.561 1.00 92.00 214 MET A O 1
ATOM 1685 N N . GLU A 1 215 ? 25.172 7.311 -12.957 1.00 93.06 215 GLU A N 1
ATOM 1686 C CA . GLU A 1 215 ? 26.215 8.324 -12.749 1.00 93.06 215 GLU A CA 1
ATOM 1687 C C . GLU A 1 215 ? 26.276 8.783 -11.288 1.00 93.06 215 GLU A C 1
ATOM 1689 O O . GLU A 1 215 ? 27.360 8.864 -10.700 1.00 93.06 215 GLU A O 1
ATOM 1694 N N . LYS A 1 216 ? 25.112 9.028 -10.668 1.00 86.00 216 LYS A N 1
ATOM 1695 C CA . LYS A 1 216 ? 25.015 9.382 -9.247 1.00 86.00 216 LYS A CA 1
ATOM 1696 C C . LYS A 1 216 ? 25.629 8.301 -8.356 1.00 86.00 216 LYS A C 1
ATOM 1698 O O . LYS A 1 216 ? 26.410 8.634 -7.467 1.00 86.00 216 LYS A O 1
ATOM 1703 N N . TYR A 1 217 ? 25.284 7.032 -8.569 1.00 89.06 217 TYR A N 1
ATOM 1704 C CA . TYR A 1 217 ? 25.818 5.926 -7.769 1.00 89.06 217 TYR A CA 1
ATOM 1705 C C . TYR A 1 217 ? 27.307 5.701 -8.016 1.00 89.06 217 TYR A C 1
ATOM 1707 O O . TYR A 1 217 ? 28.059 5.562 -7.054 1.00 89.06 217 TYR A O 1
ATOM 1715 N N . LEU A 1 218 ? 27.759 5.755 -9.270 1.00 92.50 218 LEU A N 1
ATOM 1716 C CA . LEU A 1 218 ? 29.180 5.664 -9.599 1.00 92.50 218 LEU A CA 1
ATOM 1717 C C . LEU A 1 218 ? 29.990 6.750 -8.874 1.00 92.50 218 LEU A C 1
ATOM 1719 O O . LEU A 1 218 ? 31.000 6.452 -8.244 1.00 92.50 218 LEU A O 1
ATOM 1723 N N . SER A 1 219 ? 29.491 7.988 -8.866 1.00 91.62 219 SER A N 1
ATOM 1724 C CA . SER A 1 219 ? 30.123 9.112 -8.160 1.00 91.62 219 SER A CA 1
ATOM 1725 C C . SER A 1 219 ? 30.213 8.911 -6.642 1.00 91.62 219 SER A C 1
ATOM 1727 O O . SER A 1 219 ? 31.104 9.468 -6.006 1.00 91.62 219 SER A O 1
ATOM 1729 N N . GLN A 1 220 ? 29.287 8.155 -6.042 1.00 88.00 220 GLN A N 1
ATOM 1730 C CA . GLN A 1 220 ? 29.322 7.825 -4.613 1.00 88.00 220 GLN A CA 1
ATOM 1731 C C . GLN A 1 220 ? 30.328 6.715 -4.304 1.00 88.00 220 GLN A C 1
ATOM 1733 O O . GLN A 1 220 ? 30.958 6.764 -3.255 1.00 88.00 220 GLN A O 1
ATOM 1738 N N . VAL A 1 221 ? 30.480 5.741 -5.207 1.00 92.69 221 VAL A N 1
ATOM 1739 C CA . VAL A 1 221 ? 31.414 4.611 -5.058 1.00 92.69 221 VAL A CA 1
ATOM 1740 C C . VAL A 1 221 ? 32.865 5.025 -5.317 1.00 92.69 221 VAL A C 1
ATOM 1742 O O . VAL A 1 221 ? 33.773 4.460 -4.724 1.00 92.69 221 VAL A O 1
ATOM 1745 N N . MET A 1 222 ? 33.095 5.998 -6.202 1.00 89.25 222 MET A N 1
ATOM 1746 C CA . MET A 1 222 ? 34.441 6.479 -6.549 1.00 89.25 222 MET A CA 1
ATOM 1747 C C . MET A 1 222 ? 35.035 7.490 -5.549 1.00 89.25 222 MET A C 1
ATOM 1749 O O . MET A 1 222 ? 36.136 7.985 -5.788 1.00 89.25 222 MET A O 1
ATOM 1753 N N . ARG A 1 223 ? 34.315 7.831 -4.474 1.00 69.94 223 ARG A N 1
ATOM 1754 C CA . ARG A 1 223 ? 34.829 8.638 -3.355 1.00 69.94 223 ARG A CA 1
ATOM 1755 C C . ARG A 1 223 ? 35.521 7.760 -2.326 1.00 69.94 223 ARG A C 1
ATOM 1757 O O . ARG A 1 223 ? 36.532 8.243 -1.775 1.00 69.94 223 ARG A O 1
#

pLDDT: mean 76.8, std 26.38, range [25.14, 98.69]

Solvent-accessible surface area (backbone atoms only — not comparable to full-atom values): 14082 Å² total; per-residue (Å²): 139,90,84,82,89,78,89,80,87,79,90,70,84,84,75,79,77,70,80,79,74,69,90,67,82,78,72,84,70,75,84,88,67,96,68,76,92,66,86,74,69,79,63,68,68,53,72,66,59,47,52,50,52,51,50,51,44,28,72,56,54,35,57,45,44,54,75,55,54,79,87,59,56,41,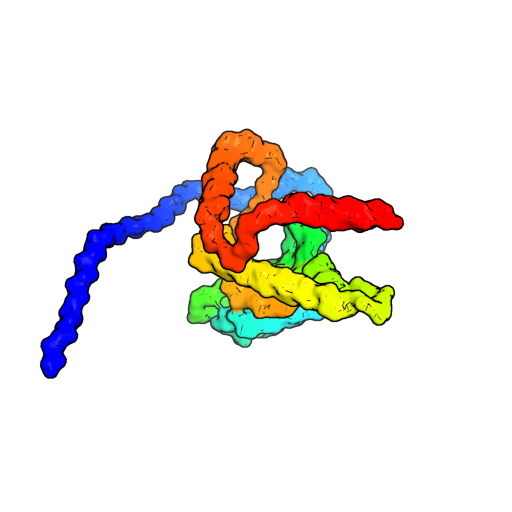70,43,62,49,87,89,55,98,62,41,54,38,30,45,37,37,60,46,91,91,58,70,74,73,62,90,50,76,60,48,34,27,38,40,35,65,26,66,73,64,45,47,30,56,62,81,71,101,52,101,84,60,68,72,66,47,40,51,52,20,54,50,51,54,50,54,52,51,53,50,50,51,54,29,21,78,66,70,73,47,58,47,75,61,42,79,53,100,62,31,36,34,32,48,59,74,97,74,81,82,81,54,81,74,52,60,70,37,70,70,54,36,51,50,52,51,53,54,48,53,56,57,71,68,58,90,69,102,63,88,80,74,87,51,63,65,61,56,48,52,53,54,51,50,60,61,71,76,107

InterPro domains:
  IPR011009 Protein kinase-like domain superfamily [SSF56112] (42-222)

Secondary structure (DSSP, 8-state):
----------------------S--------------------PPPHHHHHHHHHHHHHHH-THHHH--STT-EEEEEP--SSEEEEEEE--TTS--SSS--SEEEEEEE-HHHHHTTS----TT-HHHHHHHHHHHHHHHHHHHHHHHHTTSSPPEEEEETTEEEEE-----PPPTTGGGSHHHHHHHHHHHHHHHT---SS--SS-HHHHHHHHHHHHHT-

Foldseek 3Di:
DDDDDDDDDDDDDPPPPPPPPPPPPPDPDPPPDPDDPDVPPQDDDDPVVLVVVLVVCLVQQPWLSVVDDSVQWDKGWDDDDPFKTKIKTAGDPVGDGRDPGDRIWIWIFGGVVLVVLQDDDPDDPPNPPSNVRSVVVLVQVVQVVCVCQVVVNDFHWRDDDPGTGITHDDPDDDDDPVCCPPPVNVVVVVVSVVVVVPDDDPDDPPPCCPVVVVVVVVVVVVD

Radius of gyration: 23.1 Å; Cα contacts (8 Å, |Δi|>4): 194; chains: 1; bounding box: 68×64×51 Å

Sequence (223 aa):
MKTKFINGVSSSPSMSLGLLVTANALHVQPDTQEDSRELVRPEQPDPETRRKAYLWCREFLHGAWKGLAEEDFEITVIRGGLSNKLFLCSLPDSVGSVGDEPRSVLLRLYGAILQMSCNKGDSRQSNKENHFQGAEAMVLESVMFAILAERELGPKLYGIFPQGRLEQYVPSRKLDTCELSDPSISAEVAQKMARFHGMRMPFNKEPKWLFGTMEKYLSQVMR

Nearest PDB structures (foldseek):
  4da5-assembly1_A  TM=9.734E-01  e=3.632E-21  Homo sapiens
  8bi5-assembly1_A  TM=9.654E-01  e=7.598E-21  Homo sapiens
  5fut-assembly1_A  TM=9.703E-01  e=8.080E-21  Homo sapiens
  3g15-assembly1_A  TM=9.716E-01  e=1.590E-20  Homo sapiens
  7a06-assembly1_A  TM=9.660E-01  e=1.690E-20  Homo sapiens

Organism: NCBI:txid188132